Protein AF-0000000075284294 (afdb_homodimer)

Structure (mmCIF, N/CA/C/O backbone):
data_AF-0000000075284294-model_v1
#
loop_
_entity.id
_entity.type
_entity.pdbx_description
1 polymer 'AMSH-like protease'
#
loop_
_atom_site.group_PDB
_atom_site.id
_atom_site.type_symbol
_atom_site.label_atom_id
_atom_site.label_alt_id
_atom_site.label_comp_id
_atom_site.label_asym_id
_atom_site.label_entity_id
_atom_site.label_seq_id
_atom_site.pdbx_PDB_ins_code
_atom_site.Cartn_x
_atom_site.Cartn_y
_atom_site.Cartn_z
_atom_site.occupancy
_atom_site.B_iso_or_equiv
_atom_site.auth_seq_id
_atom_site.auth_comp_id
_atom_site.auth_asym_id
_atom_site.auth_atom_id
_atom_site.pdbx_PDB_model_num
ATOM 1 N N . MET A 1 1 ? 17.188 16.766 21.953 1 27.05 1 MET A N 1
ATOM 2 C CA . MET A 1 1 ? 17.703 15.438 21.656 1 27.05 1 MET A CA 1
ATOM 3 C C . MET A 1 1 ? 16.594 14.5 21.188 1 27.05 1 MET A C 1
ATOM 5 O O . MET A 1 1 ? 15.789 14.031 22 1 27.05 1 MET A O 1
ATOM 9 N N . GLU A 1 2 ? 15.977 14.805 20.109 1 34.97 2 GLU A N 1
ATOM 10 C CA . GLU A 1 2 ? 14.75 14.18 19.625 1 34.97 2 GLU A CA 1
ATOM 11 C C . GLU A 1 2 ? 14.961 12.703 19.312 1 34.97 2 GLU A C 1
ATOM 13 O O . GLU A 1 2 ? 15.977 12.328 18.734 1 34.97 2 GLU A O 1
ATOM 18 N N . GLN A 1 3 ? 14.586 11.906 20.328 1 35.12 3 GLN A N 1
ATOM 19 C CA . GLN A 1 3 ? 14.805 10.469 20.266 1 35.12 3 GLN A CA 1
ATOM 20 C C . GLN A 1 3 ? 14.484 9.93 18.875 1 35.12 3 GLN A C 1
ATOM 22 O O . GLN A 1 3 ? 13.477 10.312 18.266 1 35.12 3 GLN A O 1
ATOM 27 N N . PRO A 1 4 ? 15.555 9.383 18.297 1 36.47 4 PRO A N 1
ATOM 28 C CA . PRO A 1 4 ? 15.359 8.844 16.953 1 36.47 4 PRO A CA 1
ATOM 29 C C . PRO A 1 4 ? 14.203 7.848 16.875 1 36.47 4 PRO A C 1
ATOM 31 O O . PRO A 1 4 ? 13.992 7.07 17.812 1 36.47 4 PRO A O 1
ATOM 34 N N . PHE A 1 5 ? 13.188 8.195 16.406 1 34.59 5 PHE A N 1
ATOM 35 C CA . PHE A 1 5 ? 12.078 7.285 16.172 1 34.59 5 PHE A CA 1
ATOM 36 C C . PHE A 1 5 ? 12.555 5.992 15.523 1 34.59 5 PHE A C 1
ATOM 38 O O . PHE A 1 5 ? 13.18 6.02 14.461 1 34.59 5 PHE A O 1
ATOM 45 N N . THR A 1 6 ? 13.031 5.07 16.328 1 41.94 6 THR A N 1
ATOM 46 C CA . THR A 1 6 ? 13.586 3.785 15.93 1 41.94 6 THR A CA 1
ATOM 47 C C . THR A 1 6 ? 12.516 2.896 15.305 1 41.94 6 THR A C 1
ATOM 49 O O . THR A 1 6 ? 11.32 3.15 15.477 1 41.94 6 THR A O 1
ATOM 52 N N . VAL A 1 7 ? 13.039 1.935 14.492 1 39.66 7 VAL A N 1
ATOM 53 C CA . VAL A 1 7 ? 12.258 0.837 13.93 1 39.66 7 VAL A CA 1
ATOM 54 C C . VAL A 1 7 ? 11.336 0.253 15 1 39.66 7 VAL A C 1
ATOM 56 O O . VAL A 1 7 ? 10.203 -0.128 14.711 1 39.66 7 VAL A O 1
ATOM 59 N N . SER A 1 8 ? 11.82 0.243 16.141 1 42.34 8 SER A N 1
ATOM 60 C CA . SER A 1 8 ? 11.086 -0.321 17.266 1 42.34 8 SER A CA 1
ATOM 61 C C . SER A 1 8 ? 9.852 0.517 17.609 1 42.34 8 SER A C 1
ATOM 63 O O . SER A 1 8 ? 8.805 -0.025 17.953 1 42.34 8 SER A O 1
ATOM 65 N N . SER A 1 9 ? 9.961 1.683 17.609 1 39.5 9 SER A N 1
ATOM 66 C CA . SER A 1 9 ? 8.828 2.547 17.938 1 39.5 9 SER A CA 1
ATOM 67 C C . SER A 1 9 ? 7.742 2.459 16.875 1 39.5 9 SER A C 1
ATOM 69 O O . SER A 1 9 ? 6.559 2.646 17.172 1 39.5 9 SER A O 1
ATOM 71 N N . LEU A 1 10 ? 8.031 2.348 15.734 1 31.38 10 LEU A N 1
ATOM 72 C CA . LEU A 1 10 ? 7.086 2.182 14.641 1 31.38 10 LEU A CA 1
ATOM 73 C C . LEU A 1 10 ? 6.27 0.904 14.812 1 31.38 10 LEU A C 1
ATOM 75 O O . LEU A 1 10 ? 5.098 0.854 14.438 1 31.38 10 LEU A O 1
ATOM 79 N N . LYS A 1 11 ? 6.844 -0.09 15.445 1 38.75 11 LYS A N 1
ATOM 80 C CA . LYS A 1 11 ? 6.078 -1.284 15.789 1 38.75 11 LYS A CA 1
ATOM 81 C C . LYS A 1 11 ? 4.867 -0.932 16.656 1 38.75 11 LYS A C 1
ATOM 83 O O . LYS A 1 11 ? 3.82 -1.57 16.547 1 38.75 11 LYS A O 1
ATOM 88 N N . LYS A 1 12 ? 5.086 -0.074 17.469 1 39.16 12 LYS A N 1
ATOM 89 C CA . LYS A 1 12 ? 3.986 0.271 1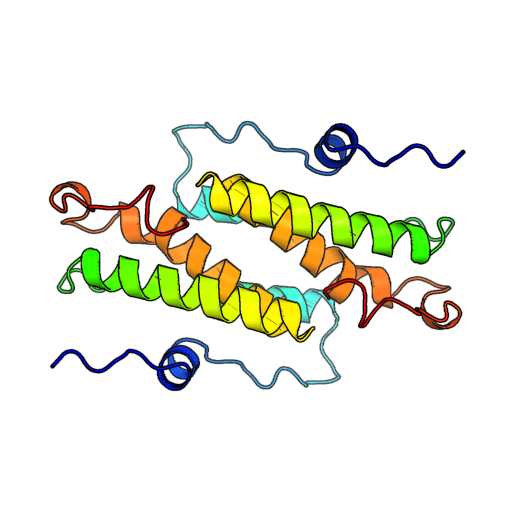8.375 1 39.16 12 LYS A CA 1
ATOM 90 C C . LYS A 1 12 ? 2.826 0.894 17.594 1 39.16 12 LYS A C 1
ATOM 92 O O . LYS A 1 12 ? 1.671 0.795 18.016 1 39.16 12 LYS A O 1
ATOM 97 N N . LEU A 1 13 ? 3.105 1.634 16.719 1 32.72 13 LEU A N 1
ATOM 98 C CA . LEU A 1 13 ? 2.023 2.186 15.922 1 32.72 13 LEU A CA 1
ATOM 99 C C . LEU A 1 13 ? 1.329 1.088 15.117 1 32.72 13 LEU A C 1
ATOM 101 O O . LEU A 1 13 ? 0.211 1.279 14.633 1 32.72 13 LEU A O 1
ATOM 105 N N . VAL A 1 14 ? 2.08 -0.044 14.938 1 34.62 14 VAL A N 1
ATOM 106 C CA . VAL A 1 14 ? 1.571 -1.146 14.133 1 34.62 14 VAL A CA 1
ATOM 107 C C . VAL A 1 14 ? 1.071 -2.268 15.039 1 34.62 14 VAL A C 1
ATOM 109 O O . VAL A 1 14 ? 1.862 -2.924 15.719 1 34.62 14 VAL A O 1
ATOM 112 N N . ALA A 1 15 ? 0.022 -2.17 15.609 1 35.62 15 ALA A N 1
ATOM 113 C CA . ALA A 1 15 ? -0.504 -3.361 16.266 1 35.62 15 ALA A CA 1
ATOM 114 C C . ALA A 1 15 ? -0.569 -4.543 15.305 1 35.62 15 ALA A C 1
ATOM 116 O O . ALA A 1 15 ? -1.445 -4.594 14.438 1 35.62 15 ALA A O 1
ATOM 117 N N . ILE A 1 16 ? 0.581 -5.066 14.906 1 37 16 ILE A N 1
ATOM 118 C CA . ILE A 1 16 ? 0.547 -6.227 14.023 1 37 16 ILE A CA 1
ATOM 119 C C . ILE A 1 16 ? -0.149 -7.391 14.719 1 37 16 ILE A C 1
ATOM 121 O O . ILE A 1 16 ? 0.339 -7.895 15.734 1 37 16 ILE A O 1
ATOM 125 N N . PRO A 1 17 ? -1.378 -7.504 14.656 1 35.94 17 PRO A N 1
ATOM 126 C CA . PRO A 1 17 ? -1.876 -8.758 15.227 1 35.94 17 PRO A CA 1
ATOM 127 C C . PRO A 1 17 ? -1.233 -9.992 14.586 1 35.94 17 PRO A C 1
ATOM 129 O O . PRO A 1 17 ? -0.825 -9.945 13.43 1 35.94 17 PRO A O 1
ATOM 132 N N . ASP A 1 18 ? -0.642 -10.781 15.359 1 39.09 18 ASP A N 1
ATOM 133 C CA . ASP A 1 18 ? -0.259 -12.133 14.961 1 39.09 18 ASP A CA 1
ATOM 134 C C . ASP A 1 18 ? -1.338 -12.773 14.094 1 39.09 18 ASP A C 1
ATOM 136 O O . ASP A 1 18 ? -2.406 -13.133 14.594 1 39.09 18 ASP A O 1
ATOM 140 N N . HIS A 1 19 ? -1.719 -12.227 13.062 1 41.41 19 HIS A N 1
ATOM 141 C CA . HIS A 1 19 ? -2.762 -12.812 12.227 1 41.41 19 HIS A CA 1
ATOM 142 C C . HIS A 1 19 ? -2.42 -14.25 11.844 1 41.41 19 HIS A C 1
ATOM 144 O O . HIS A 1 19 ? -2.816 -14.727 10.781 1 41.41 19 HIS A O 1
ATOM 150 N N . THR A 1 20 ? -1.537 -14.914 12.391 1 40.81 20 THR A N 1
ATOM 151 C CA . THR A 1 20 ? -1.412 -16.328 12.055 1 40.81 20 THR A CA 1
ATOM 152 C C . THR A 1 20 ? -2.721 -17.062 12.32 1 40.81 20 THR A C 1
ATOM 154 O O . THR A 1 20 ? -2.713 -18.219 12.758 1 40.81 20 THR A O 1
ATOM 157 N N . ASP A 1 21 ? -3.705 -16.391 12.539 1 43.53 21 ASP A N 1
ATOM 158 C CA . ASP A 1 21 ? -4.812 -17.328 12.727 1 43.53 21 ASP A CA 1
ATOM 159 C C . ASP A 1 21 ? -5.098 -18.094 11.445 1 43.53 21 ASP A C 1
ATOM 161 O O . ASP A 1 21 ? -5.473 -17.516 10.43 1 43.53 21 ASP A O 1
ATOM 165 N N . ILE A 1 22 ? -4.613 -19.25 11.164 1 55.78 22 ILE A N 1
ATOM 166 C CA . ILE A 1 22 ? -4.828 -20.297 10.172 1 55.78 22 ILE A CA 1
ATOM 167 C C . ILE A 1 22 ? -6.254 -20.219 9.633 1 55.78 22 ILE A C 1
ATOM 169 O O . ILE A 1 22 ? -6.488 -20.438 8.445 1 55.78 22 ILE A O 1
ATOM 173 N N . SER A 1 23 ? -7.273 -19.703 10.43 1 65.31 23 SER A N 1
ATOM 174 C CA . SER A 1 23 ? -8.656 -19.906 10.016 1 65.31 23 SER A CA 1
ATOM 175 C C . SER A 1 23 ? -9.172 -18.75 9.172 1 65.31 23 SER A C 1
ATOM 177 O O . SER A 1 23 ? -10.289 -18.797 8.664 1 65.31 23 SER A O 1
ATOM 179 N N . VAL A 1 24 ? -8.203 -17.812 8.867 1 82.38 24 VAL A N 1
ATOM 180 C CA . 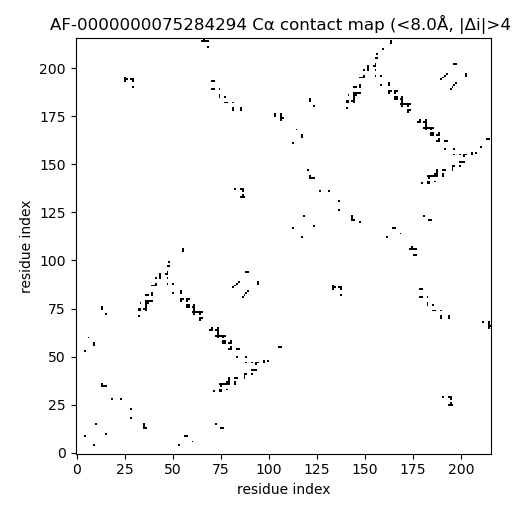VAL A 1 24 ? -8.734 -16.656 8.164 1 82.38 24 VAL A CA 1
ATOM 181 C C . VAL A 1 24 ? -8.453 -16.781 6.668 1 82.38 24 VAL A C 1
ATOM 183 O O . VAL A 1 24 ? -7.383 -17.234 6.27 1 82.38 24 VAL A O 1
ATOM 186 N N . THR A 1 25 ? -9.531 -16.641 5.879 1 90.5 25 THR A N 1
ATOM 187 C CA . THR A 1 25 ? -9.328 -16.672 4.434 1 90.5 25 THR A CA 1
ATOM 188 C C . THR A 1 25 ? -8.336 -15.586 4.004 1 90.5 25 THR A C 1
ATOM 190 O O . THR A 1 25 ? -8.133 -14.602 4.719 1 90.5 25 THR A O 1
ATOM 193 N N . PRO A 1 26 ? -7.695 -15.797 2.951 1 88.88 26 PRO A N 1
ATOM 194 C CA . PRO A 1 26 ? -6.781 -14.773 2.447 1 88.88 26 PRO A CA 1
ATOM 195 C C . PRO A 1 26 ? -7.457 -13.414 2.271 1 88.88 26 PRO A C 1
ATOM 197 O O . PRO A 1 26 ? -6.852 -12.375 2.549 1 88.88 26 PRO A O 1
ATOM 200 N N . GLU A 1 27 ? -8.656 -13.43 1.825 1 90.5 27 GLU A N 1
ATOM 201 C CA . GLU A 1 27 ? -9.406 -12.195 1.662 1 90.5 27 GLU A CA 1
ATOM 202 C C . GLU A 1 27 ? -9.625 -11.492 3.002 1 90.5 27 GLU A C 1
ATOM 204 O O . GLU A 1 27 ? -9.43 -10.281 3.113 1 90.5 27 GLU A O 1
ATOM 209 N N . GLU A 1 28 ? -10.008 -12.234 3.93 1 91.38 28 GLU A N 1
ATOM 210 C CA . GLU A 1 28 ? -10.195 -11.688 5.27 1 91.38 28 GLU A CA 1
ATOM 211 C C . GLU A 1 28 ? -8.883 -11.164 5.836 1 91.38 28 GLU A C 1
ATOM 213 O O . GLU A 1 28 ? -8.859 -10.164 6.555 1 91.38 28 GLU A O 1
ATOM 218 N N . ARG A 1 29 ? -7.797 -11.891 5.566 1 92.75 29 ARG A N 1
ATOM 219 C CA . ARG A 1 29 ? -6.477 -11.469 6.023 1 92.75 29 ARG A CA 1
ATOM 220 C C . ARG A 1 29 ? -6.102 -10.109 5.449 1 92.75 29 ARG A C 1
ATOM 222 O O . ARG A 1 29 ? -5.691 -9.211 6.184 1 92.75 29 ARG A O 1
ATOM 229 N N . VAL A 1 30 ? -6.305 -9.891 4.195 1 92.81 30 VAL A 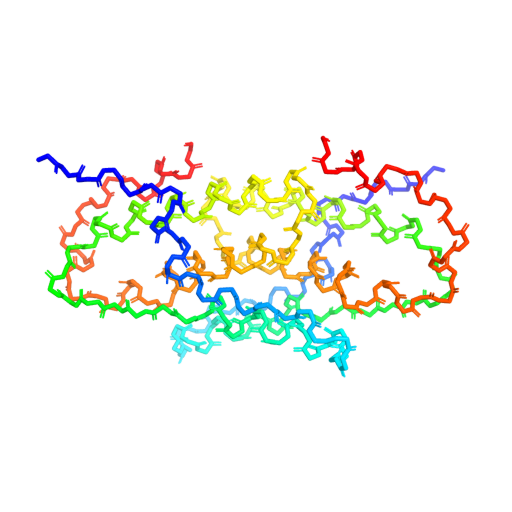N 1
ATOM 230 C CA . VAL A 1 30 ? -5.988 -8.625 3.541 1 92.81 30 VAL A CA 1
ATOM 231 C C . VAL A 1 30 ? -6.863 -7.512 4.113 1 92.81 30 VAL A C 1
ATOM 233 O O . VAL A 1 30 ? -6.391 -6.395 4.336 1 92.81 30 VAL A O 1
ATOM 236 N N . ARG A 1 31 ? -8.07 -7.844 4.387 1 92.62 31 ARG A N 1
ATOM 237 C CA . ARG A 1 31 ? -8.977 -6.867 4.98 1 92.62 31 ARG A CA 1
ATOM 238 C C . ARG A 1 31 ? -8.508 -6.457 6.371 1 92.62 31 ARG A C 1
ATOM 240 O O . ARG A 1 31 ? -8.523 -5.273 6.711 1 92.62 31 ARG A O 1
ATOM 247 N N . ALA A 1 32 ? -8.141 -7.434 7.133 1 93.06 32 ALA A N 1
ATOM 248 C CA . ALA A 1 32 ? -7.637 -7.148 8.469 1 93.06 32 ALA A CA 1
ATOM 249 C C . ALA A 1 32 ? -6.379 -6.289 8.414 1 93.06 32 ALA A C 1
ATOM 251 O O . ALA A 1 32 ? -6.215 -5.363 9.211 1 93.06 32 ALA A O 1
ATOM 252 N N . LEU A 1 33 ? -5.492 -6.59 7.469 1 93.69 33 LEU A N 1
ATOM 253 C CA . LEU A 1 33 ? -4.262 -5.824 7.293 1 93.69 33 LEU A CA 1
ATOM 254 C C . LEU A 1 33 ? -4.566 -4.391 6.883 1 93.69 33 LEU A C 1
ATOM 256 O O . LEU A 1 33 ? -3.938 -3.451 7.379 1 93.69 33 LEU A O 1
ATOM 260 N N . SER A 1 34 ? -5.539 -4.258 5.973 1 93.81 34 SER A N 1
ATOM 261 C CA . SER A 1 34 ? -5.953 -2.922 5.551 1 93.81 34 SER A CA 1
ATOM 262 C C . SER A 1 34 ? -6.488 -2.113 6.73 1 93.81 34 SER A C 1
ATOM 264 O O . SER A 1 34 ? -6.18 -0.927 6.863 1 93.81 34 SER A O 1
ATOM 266 N N . LYS A 1 35 ? -7.285 -2.766 7.531 1 93.19 35 LYS A N 1
ATOM 267 C CA . LYS A 1 35 ? -7.828 -2.102 8.719 1 93.19 35 LYS A CA 1
ATOM 268 C C . LYS A 1 35 ? -6.711 -1.665 9.656 1 93.19 35 LYS A C 1
ATOM 270 O O . LYS A 1 35 ? -6.75 -0.561 10.203 1 93.19 35 LYS A O 1
ATOM 275 N N . LEU A 1 36 ? -5.848 -2.518 9.883 1 93.38 36 LEU A N 1
ATOM 276 C CA . LEU A 1 36 ? -4.695 -2.201 10.719 1 93.38 36 LEU A CA 1
ATOM 277 C C . LEU A 1 36 ? -3.924 -1.014 10.148 1 93.38 36 LEU A C 1
ATOM 279 O O . LEU A 1 36 ? -3.484 -0.139 10.898 1 93.38 36 LEU A O 1
ATOM 283 N N . GLY A 1 37 ? -3.709 -0.961 8.836 1 94.25 37 GLY A N 1
ATOM 284 C CA . GLY A 1 37 ? -2.943 0.079 8.172 1 94.25 37 GLY A CA 1
ATOM 285 C C . GLY A 1 37 ? -3.67 1.408 8.109 1 94.25 37 GLY A C 1
ATOM 286 O O . GLY A 1 37 ? -3.055 2.447 7.855 1 94.25 37 GLY A O 1
ATOM 287 N N . SER A 1 38 ? -4.934 1.387 8.312 1 93.12 38 SER A N 1
ATOM 288 C CA . SER A 1 38 ? -5.723 2.609 8.227 1 93.12 38 SER A CA 1
ATOM 289 C C . SER A 1 38 ? -5.996 3.193 9.609 1 93.12 38 SER A C 1
ATOM 291 O O . SER A 1 38 ? -6.645 4.234 9.734 1 93.12 38 SER A O 1
ATOM 293 N N . ASN A 1 39 ? -5.461 2.551 10.602 1 91.81 39 ASN A N 1
ATOM 294 C CA . ASN A 1 39 ? -5.695 2.975 11.977 1 91.81 39 ASN A CA 1
ATOM 295 C C . ASN A 1 39 ? -4.707 4.059 12.406 1 91.81 39 ASN A C 1
ATOM 297 O O . ASN A 1 39 ? -3.783 3.791 13.172 1 91.81 39 ASN A O 1
ATOM 301 N N . ILE A 1 40 ? -4.859 5.277 11.938 1 93.5 40 ILE A N 1
ATOM 302 C CA . ILE A 1 40 ? -4.027 6.434 12.25 1 93.5 40 ILE A CA 1
ATOM 303 C C . ILE A 1 40 ? -4.891 7.547 12.844 1 93.5 40 ILE A C 1
ATOM 305 O O . ILE A 1 40 ? -5.965 7.852 12.328 1 93.5 40 ILE A O 1
ATOM 309 N N . THR A 1 41 ? -4.492 8.062 13.875 1 93 41 THR A N 1
ATOM 310 C CA . THR A 1 41 ? -5.172 9.188 14.508 1 93 41 THR A CA 1
ATOM 311 C C . THR A 1 41 ? -4.242 10.391 14.602 1 93 41 THR A C 1
ATOM 313 O O . THR A 1 41 ? -3.049 10.242 14.867 1 93 41 THR A O 1
ATOM 316 N N . ILE A 1 42 ? -4.84 11.555 14.414 1 94 42 ILE A N 1
ATOM 317 C CA . ILE A 1 42 ? -4.09 12.805 14.461 1 94 42 ILE A CA 1
ATOM 318 C C . ILE A 1 42 ? -4.363 13.523 15.781 1 94 42 ILE A C 1
ATOM 320 O O . ILE A 1 42 ? -5.516 13.648 16.203 1 94 42 ILE A O 1
ATOM 324 N N . ASN A 1 43 ? -3.344 13.852 16.453 1 95.31 43 ASN A N 1
ATOM 325 C CA . ASN A 1 43 ? -3.41 14.797 17.562 1 95.31 43 ASN A CA 1
ATOM 326 C C . ASN A 1 43 ? -3.143 16.219 17.094 1 95.31 43 ASN A C 1
ATOM 328 O O . ASN A 1 43 ? -2.037 16.547 16.641 1 95.31 43 ASN A O 1
ATOM 332 N N . GLU A 1 44 ? -4.145 17.062 17.188 1 92.94 44 GLU A N 1
ATOM 333 C CA . GLU A 1 44 ? -4.062 18.422 16.656 1 92.94 44 GLU A CA 1
ATOM 334 C C . GLU A 1 44 ? -3.02 19.25 17.391 1 92.94 44 GLU A C 1
ATOM 336 O O . GLU A 1 44 ? -2.574 20.281 16.906 1 92.94 44 GLU A O 1
ATOM 341 N N . ASP A 1 45 ? -2.631 18.766 18.578 1 94.81 45 ASP A N 1
ATOM 342 C CA . ASP A 1 45 ? -1.675 19.516 19.391 1 94.81 45 ASP A CA 1
ATOM 343 C C . ASP A 1 45 ? -0.239 19.203 18.984 1 94.81 45 ASP A C 1
ATOM 345 O O . ASP A 1 45 ? 0.707 19.797 19.5 1 94.81 45 ASP A O 1
ATOM 349 N N . ILE A 1 46 ? -0.106 18.234 18.141 1 94.12 46 ILE A N 1
ATOM 350 C CA . ILE A 1 46 ? 1.207 17.859 17.609 1 94.12 46 ILE A CA 1
ATOM 351 C C . ILE A 1 46 ? 1.417 18.5 16.25 1 94.12 46 ILE A C 1
ATOM 353 O O . ILE A 1 46 ? 0.52 18.484 15.398 1 94.12 46 ILE A O 1
ATOM 357 N N . THR A 1 47 ? 2.549 19.125 15.992 1 91.62 47 THR A N 1
ATOM 358 C CA . THR A 1 47 ? 2.857 19.844 14.758 1 91.62 47 THR A CA 1
ATOM 359 C C . THR A 1 47 ? 2.846 18.891 13.57 1 91.62 47 THR A C 1
ATOM 361 O O . THR A 1 47 ? 3.27 17.734 13.688 1 91.62 47 THR A O 1
ATOM 364 N N . PRO A 1 48 ? 2.428 19.359 12.398 1 90.31 48 PRO A N 1
ATOM 365 C CA . PRO A 1 48 ? 2.432 18.547 11.18 1 90.31 48 PRO A CA 1
ATOM 366 C C . PRO A 1 48 ? 3.822 18.016 10.828 1 90.31 48 PRO A C 1
ATOM 368 O O . PRO A 1 48 ? 3.953 16.906 10.312 1 90.31 48 PRO A O 1
ATOM 371 N N . ARG A 1 49 ? 4.77 18.75 11.203 1 87.38 49 ARG A N 1
ATOM 372 C CA . ARG A 1 49 ? 6.137 18.375 10.875 1 87.38 49 ARG A CA 1
ATOM 373 C C . ARG A 1 49 ? 6.484 17.016 11.492 1 87.38 49 ARG A C 1
ATOM 375 O O . ARG A 1 49 ? 7.211 16.219 10.891 1 87.38 49 ARG A O 1
ATOM 382 N N . ARG A 1 50 ? 6.047 16.781 12.688 1 90.81 50 ARG A N 1
ATOM 383 C CA . ARG A 1 50 ? 6.297 15.5 13.344 1 90.81 50 ARG A CA 1
ATOM 384 C C . ARG A 1 50 ? 5.648 14.352 12.57 1 90.81 50 ARG A C 1
ATOM 386 O O . ARG A 1 50 ? 6.223 13.266 12.453 1 90.81 50 ARG A O 1
ATOM 393 N N . TYR A 1 51 ? 4.555 14.609 12.07 1 91.62 51 TYR A N 1
ATOM 394 C CA . TYR A 1 51 ? 3.852 13.594 11.289 1 91.62 51 TYR A CA 1
ATOM 395 C C . TYR A 1 51 ? 4.547 13.359 9.953 1 91.62 51 TYR A C 1
ATOM 397 O O . TYR A 1 51 ? 4.559 12.234 9.453 1 91.62 51 TYR A O 1
ATOM 405 N N . PHE A 1 52 ? 5.094 14.375 9.391 1 87.38 52 PHE A N 1
ATOM 406 C CA . PHE A 1 52 ? 5.855 14.18 8.164 1 87.38 52 PHE A CA 1
ATOM 407 C C . PHE A 1 52 ? 7.027 13.234 8.398 1 87.38 52 PHE A C 1
ATOM 409 O O . PHE A 1 52 ? 7.281 12.344 7.586 1 87.38 52 PHE A O 1
ATOM 416 N N . ARG A 1 53 ? 7.672 13.391 9.453 1 90.38 53 ARG A N 1
ATOM 417 C CA . ARG A 1 53 ? 8.781 12.508 9.805 1 90.38 53 ARG A CA 1
ATOM 418 C C . ARG A 1 53 ? 8.297 11.078 10.016 1 90.38 53 ARG A C 1
ATOM 420 O O . ARG A 1 53 ? 8.938 10.125 9.562 1 90.38 53 ARG A O 1
ATOM 427 N N . SER A 1 54 ? 7.211 10.969 10.68 1 91.25 54 SER A N 1
ATOM 428 C CA . SER A 1 54 ? 6.621 9.648 10.867 1 91.25 54 SER A CA 1
ATOM 429 C C . SER A 1 54 ? 6.309 8.992 9.531 1 91.25 54 SER A C 1
ATOM 431 O O . SER A 1 54 ? 6.57 7.801 9.344 1 91.25 54 SER A O 1
ATOM 433 N N . GLY A 1 55 ? 5.742 9.773 8.633 1 91.69 55 GLY A N 1
ATOM 434 C CA . GLY A 1 55 ? 5.445 9.25 7.312 1 91.69 55 GLY A CA 1
ATOM 435 C C . GLY A 1 55 ? 6.676 8.75 6.578 1 91.69 55 GLY A C 1
ATOM 436 O O . GLY A 1 55 ? 6.652 7.668 5.984 1 91.69 55 GLY A O 1
ATOM 437 N N . VAL A 1 56 ? 7.703 9.477 6.605 1 90 56 VAL A N 1
ATOM 438 C CA . VAL A 1 56 ? 8.953 9.094 5.973 1 90 56 VAL A CA 1
ATOM 439 C C . VAL A 1 56 ? 9.461 7.785 6.574 1 90 56 VAL A C 1
ATOM 441 O O . VAL A 1 56 ? 9.883 6.879 5.852 1 90 56 VAL A O 1
ATOM 444 N N . GLU A 1 57 ? 9.359 7.609 7.824 1 92.88 57 GLU A N 1
ATOM 445 C CA . GLU A 1 57 ? 9.781 6.391 8.5 1 92.88 57 GLU A CA 1
ATOM 446 C C . GLU A 1 57 ? 8.898 5.207 8.117 1 92.88 57 GLU A C 1
ATOM 448 O O . GLU A 1 57 ? 9.391 4.09 7.945 1 92.88 57 GLU A O 1
ATOM 453 N N . MET A 1 58 ? 7.699 5.414 8.078 1 92.88 58 MET A N 1
ATOM 454 C CA . MET A 1 58 ? 6.773 4.363 7.664 1 92.88 58 MET A CA 1
ATOM 455 C C . MET A 1 58 ? 7.113 3.861 6.266 1 92.88 58 MET A C 1
ATOM 457 O O . MET A 1 58 ? 7.133 2.654 6.02 1 92.88 58 MET A O 1
ATOM 461 N N . GLU A 1 59 ? 7.309 4.824 5.312 1 91.62 59 GLU A N 1
ATOM 462 C CA . GLU A 1 59 ? 7.66 4.457 3.943 1 91.62 59 GLU A CA 1
ATOM 463 C C . GLU A 1 59 ? 8.969 3.674 3.906 1 91.62 59 GLU A C 1
ATOM 465 O O . GLU A 1 59 ? 9.086 2.68 3.188 1 91.62 59 GLU A O 1
ATOM 470 N N . ARG A 1 60 ? 9.945 4.078 4.668 1 93.62 60 ARG A N 1
ATOM 471 C CA . ARG A 1 60 ? 11.219 3.375 4.75 1 93.62 60 ARG A CA 1
ATOM 472 C C . ARG A 1 60 ? 11.031 1.956 5.277 1 93.62 60 ARG A C 1
ATOM 474 O O . ARG A 1 60 ? 11.602 1.007 4.738 1 93.62 60 ARG A O 1
ATOM 481 N N . MET A 1 61 ? 10.289 1.775 6.305 1 95.44 61 MET A N 1
ATOM 482 C CA . MET A 1 61 ? 10.023 0.459 6.879 1 95.44 61 MET A CA 1
ATOM 483 C C . MET A 1 61 ? 9.312 -0.438 5.875 1 95.44 61 MET A C 1
ATOM 485 O O . MET A 1 61 ? 9.656 -1.612 5.73 1 95.44 61 MET A O 1
ATOM 489 N N . ALA A 1 62 ? 8.352 0.202 5.277 1 95.31 62 ALA A N 1
ATOM 490 C CA . ALA A 1 62 ? 7.617 -0.565 4.273 1 95.31 62 ALA A CA 1
ATOM 491 C C . ALA A 1 62 ? 8.555 -1.078 3.186 1 95.31 62 ALA A C 1
ATOM 493 O O . ALA A 1 62 ? 8.469 -2.238 2.777 1 95.31 62 ALA A O 1
ATOM 494 N N . SER A 1 63 ? 9.438 -0.213 2.717 1 91.44 63 SER A N 1
ATOM 495 C CA . SER A 1 63 ? 10.414 -0.579 1.695 1 91.44 63 SER A CA 1
ATOM 496 C C . SER A 1 63 ? 11.312 -1.712 2.172 1 91.44 63 SER A C 1
ATOM 498 O O . SER A 1 63 ? 11.578 -2.658 1.427 1 91.44 63 SER A O 1
ATOM 500 N N . VAL A 1 64 ? 11.766 -1.702 3.326 1 93.62 64 VAL A N 1
ATOM 501 C CA . VAL A 1 64 ? 12.609 -2.738 3.912 1 93.62 64 VAL A CA 1
ATOM 502 C C . VAL A 1 64 ? 11.859 -4.062 3.945 1 93.62 64 VAL A C 1
ATOM 504 O O . VAL A 1 64 ? 12.383 -5.098 3.529 1 93.62 64 VAL A O 1
ATOM 507 N N . TYR A 1 65 ? 10.641 -4.023 4.445 1 92.38 65 TYR A N 1
ATOM 508 C CA . TYR A 1 65 ? 9.82 -5.234 4.504 1 92.38 65 TYR A CA 1
ATOM 509 C C . TYR A 1 65 ? 9.602 -5.805 3.109 1 92.38 65 TYR A C 1
ATOM 511 O O . TYR A 1 65 ? 9.594 -7.023 2.924 1 92.38 65 TYR A O 1
ATOM 519 N N . MET A 1 66 ? 9.398 -4.883 2.193 1 90.31 66 MET A N 1
ATOM 520 C CA . MET A 1 66 ? 9.234 -5.316 0.808 1 90.31 66 MET A CA 1
ATOM 521 C C . MET A 1 66 ? 10.477 -6.047 0.315 1 90.31 66 MET A C 1
ATOM 523 O O . MET A 1 66 ? 10.375 -7.125 -0.273 1 90.31 66 MET A O 1
ATOM 527 N N . GLU A 1 67 ? 11.57 -5.547 0.589 1 87.44 67 GLU A N 1
ATOM 528 C CA . GLU A 1 67 ? 12.836 -6.145 0.182 1 87.44 67 GLU A CA 1
ATOM 529 C C . GLU A 1 67 ? 13.047 -7.504 0.847 1 87.44 67 GLU A C 1
ATOM 531 O O . GLU A 1 67 ? 13.617 -8.414 0.244 1 87.44 67 GLU A O 1
ATOM 536 N N . GLU A 1 68 ? 12.539 -7.68 2.006 1 90.62 68 GLU A N 1
ATOM 537 C CA . GLU A 1 68 ? 12.68 -8.914 2.771 1 90.62 68 GLU A CA 1
ATOM 538 C C . GLU A 1 68 ? 11.625 -9.938 2.363 1 90.62 68 GLU A C 1
ATOM 540 O O . GLU A 1 68 ? 11.664 -11.086 2.809 1 90.62 68 GLU A O 1
ATOM 545 N N . GLY A 1 69 ? 10.664 -9.484 1.652 1 86 69 GLY A N 1
ATOM 546 C CA . GLY A 1 69 ? 9.586 -10.367 1.246 1 86 69 GLY A CA 1
ATOM 547 C C . GLY A 1 69 ? 8.461 -10.445 2.264 1 86 69 GLY A C 1
ATOM 548 O O . GLY A 1 69 ? 7.625 -11.352 2.203 1 86 69 GLY A O 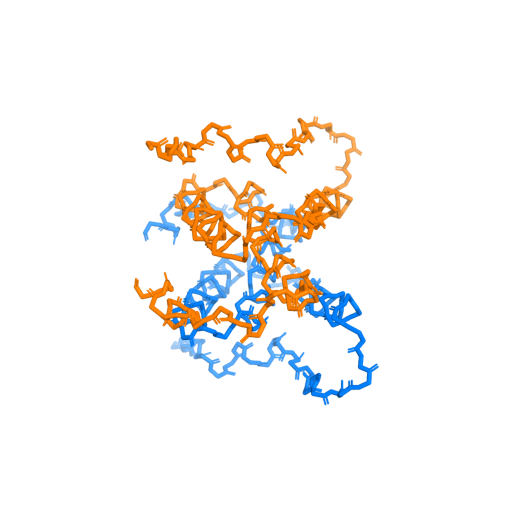1
ATOM 549 N N . ASN A 1 70 ? 8.555 -9.656 3.256 1 92.19 70 ASN A N 1
ATOM 550 C CA . ASN A 1 70 ? 7.461 -9.555 4.215 1 92.19 70 ASN A CA 1
ATOM 551 C C . ASN A 1 70 ? 6.352 -8.633 3.707 1 92.19 70 ASN A C 1
ATOM 553 O O . ASN A 1 70 ? 6.191 -7.516 4.199 1 92.19 70 ASN A O 1
ATOM 557 N N . LEU A 1 71 ? 5.547 -9.016 2.834 1 90.19 71 LEU A N 1
ATOM 558 C CA . LEU A 1 71 ? 4.559 -8.25 2.092 1 90.19 71 LEU A CA 1
ATOM 559 C C . LEU A 1 71 ? 3.457 -7.738 3.016 1 90.19 71 LEU A C 1
ATOM 561 O O . LEU A 1 71 ? 2.971 -6.617 2.854 1 90.19 71 LEU A O 1
ATOM 565 N N . GLU A 1 72 ? 3.072 -8.555 3.986 1 91.31 72 GLU A N 1
ATOM 566 C CA . GLU A 1 72 ? 1.989 -8.156 4.879 1 91.31 72 GLU A CA 1
ATOM 567 C C . GLU A 1 72 ? 2.383 -6.938 5.711 1 91.31 72 GLU A C 1
ATOM 569 O O . GLU A 1 72 ? 1.621 -5.973 5.812 1 91.31 72 GLU A O 1
ATOM 574 N N . ASN A 1 73 ? 3.625 -7.016 6.227 1 93.88 73 ASN A N 1
ATOM 575 C CA . ASN A 1 73 ? 4.082 -5.848 6.973 1 93.88 73 ASN A CA 1
ATOM 576 C C . ASN A 1 73 ? 4.289 -4.645 6.059 1 93.88 73 ASN A C 1
ATOM 578 O O . ASN A 1 73 ? 3.953 -3.516 6.426 1 93.88 73 ASN A O 1
ATOM 582 N N . ALA A 1 74 ? 4.852 -4.879 4.887 1 94.5 74 ALA A N 1
ATOM 583 C CA . ALA A 1 74 ? 4.996 -3.789 3.924 1 94.5 74 ALA A CA 1
ATOM 584 C C . ALA A 1 74 ? 3.65 -3.127 3.641 1 94.5 74 ALA A C 1
ATOM 586 O O . ALA A 1 74 ? 3.539 -1.899 3.662 1 94.5 74 ALA A O 1
ATOM 587 N N . PHE A 1 75 ? 2.662 -3.951 3.512 1 94.25 75 PHE A N 1
ATOM 588 C CA . PHE A 1 75 ? 1.316 -3.494 3.189 1 94.25 75 PHE A CA 1
ATOM 589 C C . PHE A 1 75 ? 0.749 -2.641 4.316 1 94.25 75 PHE A C 1
ATOM 591 O O . PHE A 1 75 ? 0.129 -1.604 4.066 1 94.25 75 PHE A O 1
ATOM 598 N N . VAL A 1 76 ? 0.934 -3.004 5.484 1 96.44 76 VAL A N 1
ATOM 599 C CA . VAL A 1 76 ? 0.428 -2.256 6.633 1 96.44 76 VAL A CA 1
ATOM 600 C C . VAL A 1 76 ? 1.082 -0.876 6.68 1 96.44 76 VAL A C 1
ATOM 602 O O . VAL A 1 76 ? 0.396 0.139 6.809 1 96.44 76 VAL A O 1
ATOM 605 N N . PHE A 1 77 ? 2.354 -0.831 6.516 1 95.69 77 PHE A N 1
ATOM 606 C CA . PHE A 1 77 ? 3.061 0.438 6.652 1 95.69 77 PHE A CA 1
ATOM 607 C C . PHE A 1 77 ? 2.781 1.343 5.457 1 95.69 77 PHE A C 1
ATOM 609 O O . PHE A 1 77 ? 2.707 2.564 5.602 1 95.69 77 PHE A O 1
ATOM 616 N N . TYR A 1 78 ? 2.611 0.793 4.238 1 94.81 78 TYR A N 1
ATOM 617 C CA . TYR A 1 78 ? 2.207 1.621 3.107 1 94.81 78 TYR A CA 1
ATOM 618 C C . TYR A 1 78 ? 0.818 2.209 3.328 1 94.81 78 TYR A C 1
ATOM 620 O O . TYR A 1 78 ? 0.566 3.367 2.99 1 94.81 78 TYR A O 1
ATOM 628 N N . ASN A 1 79 ? -0.014 1.433 3.859 1 95.5 79 ASN A N 1
ATOM 629 C CA . ASN A 1 79 ? -1.357 1.925 4.148 1 95.5 79 ASN A CA 1
ATOM 630 C C . ASN A 1 79 ? -1.334 3.045 5.184 1 95.5 79 ASN A C 1
ATOM 632 O O . ASN A 1 79 ? -2.045 4.043 5.043 1 95.5 79 ASN A O 1
ATOM 636 N N . LYS A 1 80 ? -0.585 2.84 6.234 1 95.38 80 LYS A N 1
ATOM 637 C CA . LYS A 1 80 ? -0.449 3.885 7.246 1 95.38 80 LYS A CA 1
ATOM 638 C C . LYS A 1 80 ? 0.066 5.18 6.629 1 95.38 80 LYS A C 1
ATOM 640 O O . LYS A 1 80 ? -0.427 6.266 6.949 1 95.38 80 LYS A O 1
ATOM 645 N N . PHE A 1 81 ? 1.069 4.996 5.785 1 95.12 81 PHE A N 1
ATOM 646 C CA . PHE A 1 81 ? 1.653 6.141 5.098 1 95.12 81 PHE A CA 1
ATOM 647 C C . PHE A 1 81 ? 0.599 6.879 4.281 1 95.12 81 PHE A C 1
ATOM 649 O O . PHE A 1 81 ? 0.438 8.094 4.418 1 95.12 81 PHE A O 1
ATOM 656 N N . ILE A 1 82 ? -0.111 6.172 3.506 1 94.69 82 ILE A N 1
ATOM 657 C CA . ILE A 1 82 ? -1.13 6.754 2.637 1 94.69 82 ILE A CA 1
ATOM 658 C C . ILE A 1 82 ? -2.225 7.395 3.486 1 94.69 82 ILE A C 1
ATOM 660 O O . ILE A 1 82 ? -2.652 8.523 3.213 1 94.69 82 ILE A O 1
ATOM 664 N N . THR A 1 83 ? -2.719 6.672 4.465 1 95.56 83 THR A N 1
ATOM 665 C CA . THR A 1 83 ? -3.752 7.199 5.348 1 95.56 83 THR A CA 1
ATOM 666 C C . THR A 1 83 ? -3.293 8.5 6 1 95.56 83 THR A C 1
ATOM 668 O O . THR A 1 83 ? -4.062 9.461 6.094 1 95.56 83 THR A O 1
ATOM 671 N N . LEU A 1 84 ? -2.096 8.57 6.434 1 94.62 84 LEU A N 1
ATOM 672 C CA . LEU A 1 84 ? -1.553 9.766 7.059 1 94.62 84 LEU A CA 1
ATOM 673 C C . LEU A 1 84 ? -1.589 10.945 6.09 1 94.62 84 LEU A C 1
ATOM 675 O O . LEU A 1 84 ? -2.156 12 6.406 1 94.62 84 LEU A O 1
ATOM 679 N N . PHE A 1 85 ? -1.075 10.766 4.91 1 92.06 85 PHE A N 1
ATOM 680 C CA . PHE A 1 85 ? -0.812 11.898 4.035 1 92.06 85 PHE A CA 1
ATOM 681 C C . PHE A 1 85 ? -2.027 12.211 3.17 1 92.06 85 PHE A C 1
ATOM 683 O O . PHE A 1 85 ? -2.262 13.367 2.812 1 92.06 85 PHE A O 1
ATOM 690 N N . VAL A 1 86 ? -2.836 11.25 2.814 1 92.38 86 VAL A N 1
ATOM 691 C CA . VAL A 1 86 ? -3.939 11.477 1.886 1 92.38 86 VAL A CA 1
ATOM 692 C C . VAL A 1 86 ? -5.23 11.719 2.666 1 92.38 86 VAL A C 1
ATOM 694 O O . VAL A 1 86 ? -6.062 12.539 2.266 1 92.38 86 VAL A O 1
ATOM 697 N N . GLU A 1 87 ? -5.309 11.172 3.791 1 94.06 87 GLU A N 1
ATOM 698 C CA . GLU A 1 87 ? -6.602 11.203 4.473 1 94.06 87 GLU A CA 1
ATOM 699 C C . GLU A 1 87 ? -6.547 12.102 5.711 1 94.06 87 GLU A C 1
ATOM 701 O O . GLU A 1 87 ? -7.402 12.969 5.887 1 94.06 87 GLU A O 1
ATOM 706 N N . LYS A 1 88 ? -5.605 11.93 6.574 1 95 88 LYS A N 1
ATOM 707 C CA . LYS A 1 88 ? -5.68 12.484 7.922 1 95 88 LYS A CA 1
ATOM 708 C C . LYS A 1 88 ? -4.957 13.82 8.008 1 95 88 LYS A C 1
ATOM 710 O O . LYS A 1 88 ? -5.527 14.812 8.477 1 95 88 LYS A O 1
ATOM 715 N N . LEU A 1 89 ? -3.791 13.898 7.508 1 92.5 89 LEU A N 1
ATOM 716 C CA . LEU A 1 89 ? -2.906 15.023 7.766 1 92.5 89 LEU A CA 1
ATOM 717 C C . LEU A 1 89 ? -3.438 16.297 7.105 1 92.5 89 LEU A C 1
ATOM 719 O O . LEU A 1 89 ? -3.363 17.375 7.688 1 92.5 89 LEU A O 1
ATOM 723 N N . PRO A 1 90 ? -4.039 16.25 5.941 1 89.94 90 PRO A N 1
ATOM 724 C CA . PRO A 1 90 ? -4.551 17.469 5.32 1 89.94 90 PRO A CA 1
ATOM 725 C C . PRO A 1 90 ? -5.645 18.141 6.148 1 89.94 90 PRO A C 1
ATOM 727 O O . PRO A 1 90 ? -5.934 19.328 5.953 1 89.94 90 PRO A O 1
ATOM 730 N N . SER A 1 91 ? -6.234 17.422 7.051 1 91.38 91 SER A N 1
ATOM 731 C CA . SER A 1 91 ? -7.293 17.984 7.883 1 91.38 91 SER A CA 1
ATOM 732 C C . SER A 1 91 ? -6.727 18.594 9.156 1 91.38 91 SER A C 1
ATOM 734 O O . SER A 1 91 ? -7.473 19.172 9.961 1 91.38 91 SER A O 1
ATOM 736 N N . HIS A 1 92 ? -5.5 18.531 9.453 1 91.81 92 HIS A N 1
ATOM 737 C CA . HIS A 1 92 ? -4.852 19.094 10.633 1 91.81 92 HIS A CA 1
ATOM 738 C C . HIS A 1 92 ? -4.965 20.609 10.656 1 91.81 92 HIS A C 1
ATOM 740 O O . HIS A 1 92 ? -4.793 21.266 9.625 1 91.81 92 HIS A O 1
ATOM 746 N N . ARG A 1 93 ? -5.238 21.188 11.727 1 90.62 93 ARG A N 1
ATOM 747 C CA . ARG A 1 93 ? -5.48 22.625 11.906 1 90.62 93 ARG A CA 1
ATOM 748 C C . ARG A 1 93 ? -4.312 23.438 11.367 1 90.62 93 ARG A C 1
ATOM 750 O O . ARG A 1 93 ? -4.52 24.469 10.719 1 90.62 93 ARG A O 1
ATOM 757 N N . ASP A 1 94 ? -3.066 23.016 11.586 1 89.94 94 ASP A N 1
ATOM 758 C CA . ASP A 1 94 ? -1.88 23.781 11.211 1 89.94 94 ASP A CA 1
ATOM 759 C C . ASP A 1 94 ? -1.282 23.266 9.906 1 89.94 94 ASP A C 1
ATOM 761 O O . ASP A 1 94 ? -0.119 23.531 9.602 1 89.94 94 ASP A O 1
ATOM 765 N N . TYR A 1 95 ? -2.004 22.484 9.195 1 87 95 TYR A N 1
ATOM 766 C CA . TYR A 1 95 ? -1.473 21.859 7.992 1 87 95 TYR A CA 1
ATOM 767 C C . TYR A 1 95 ? -0.984 22.906 7 1 87 95 TYR A C 1
ATOM 769 O O . TYR A 1 95 ? 0.07 22.75 6.383 1 87 95 TYR A O 1
ATOM 777 N N . HIS A 1 96 ? -1.701 24.047 6.859 1 81.25 96 HIS A N 1
ATOM 778 C CA . HIS A 1 96 ? -1.394 25.062 5.863 1 81.25 96 HIS A CA 1
ATOM 779 C C . HIS A 1 96 ? -0.275 25.984 6.34 1 81.25 96 HIS A C 1
ATOM 781 O O . HIS A 1 96 ? 0.345 26.688 5.535 1 81.25 96 HIS A O 1
ATOM 787 N N . GLN A 1 97 ? -0.066 26.125 7.688 1 76.75 97 GLN A N 1
ATOM 788 C CA . GLN A 1 97 ? 0.96 27 8.242 1 76.75 97 GLN A CA 1
ATOM 789 C C . GLN A 1 97 ? 2.348 26.391 8.102 1 76.75 97 GLN A C 1
ATOM 791 O O . GLN A 1 97 ? 3.359 27.078 8.242 1 76.75 97 GLN A O 1
ATOM 796 N N . CYS A 1 98 ? 2.373 25.219 8.07 1 63.69 98 CYS A N 1
ATOM 797 C CA . CYS A 1 98 ? 3.666 24.547 8.023 1 63.69 98 CYS A CA 1
ATOM 798 C C . CYS A 1 98 ? 4.227 24.531 6.609 1 63.69 98 CYS A C 1
ATOM 800 O O . CYS A 1 98 ? 3.502 24.25 5.652 1 63.69 98 CYS A O 1
ATOM 802 N N . ALA A 1 99 ? 5.223 25.531 6.445 1 57.56 99 ALA A N 1
ATOM 803 C CA . ALA A 1 99 ? 6.004 25.438 5.215 1 57.56 99 ALA A CA 1
ATOM 804 C C . ALA A 1 99 ? 6.566 24.031 5.027 1 57.56 99 ALA A C 1
ATOM 806 O O . ALA A 1 99 ? 7.27 23.516 5.898 1 57.56 99 ALA A O 1
ATOM 807 N N . VAL A 1 100 ? 5.828 23.328 5.031 1 51.91 100 VAL A N 1
ATOM 808 C CA . VAL A 1 100 ? 6.332 21.953 4.984 1 51.91 100 VAL A CA 1
ATOM 809 C C . VAL A 1 100 ? 7.547 21.891 4.062 1 51.91 100 VAL A C 1
ATOM 811 O O . VAL A 1 100 ? 7.453 22.203 2.875 1 51.91 100 VAL A O 1
ATOM 814 N N . PRO A 1 101 ? 8.719 22.266 4.574 1 47.72 101 PRO A N 1
ATOM 815 C CA . PRO A 1 101 ? 9.836 22.141 3.637 1 47.72 101 PRO A CA 1
ATOM 816 C C . PRO A 1 101 ? 9.477 21.344 2.391 1 47.72 101 PRO A C 1
ATOM 818 O O . PRO A 1 101 ? 8.938 21.891 1.429 1 47.72 101 PRO A O 1
ATOM 821 N N . GLU A 1 102 ? 10.234 20.047 2.268 1 42.19 102 GLU A N 1
ATOM 822 C CA . GLU A 1 102 ? 10.555 18.969 1.338 1 42.19 102 GLU A CA 1
ATOM 823 C C . GLU A 1 102 ? 9.32 18.141 0.998 1 42.19 102 GLU A C 1
ATOM 825 O O . GLU A 1 102 ? 8.992 17.188 1.697 1 42.19 102 GLU A O 1
ATOM 830 N N . LYS A 1 103 ? 8.219 18.516 1.224 1 43.41 103 LYS A N 1
ATOM 831 C CA . LYS A 1 103 ? 7.18 17.703 0.587 1 43.41 103 LYS A CA 1
ATOM 832 C C . LYS A 1 103 ? 7.746 16.906 -0.582 1 43.41 103 LYS A C 1
ATOM 834 O O . LYS A 1 103 ? 7.43 15.727 -0.743 1 43.41 103 LYS A O 1
ATOM 839 N N . GLN A 1 104 ? 8.188 17.609 -1.521 1 44.12 104 GLN A N 1
ATOM 840 C CA . GLN A 1 104 ? 8.93 17.094 -2.664 1 44.12 104 GLN A CA 1
ATOM 841 C C . GLN A 1 104 ? 10.156 16.297 -2.209 1 44.12 104 GLN A C 1
ATOM 843 O O . GLN A 1 104 ? 10.57 15.352 -2.875 1 44.12 104 GLN A O 1
ATOM 848 N N . ASP A 1 105 ? 10.953 16.797 -1.305 1 42.84 105 ASP A N 1
ATOM 849 C CA . ASP A 1 105 ? 12.258 16.266 -0.925 1 42.84 105 ASP A CA 1
ATOM 850 C C . ASP A 1 105 ? 12.102 14.984 -0.099 1 42.84 105 ASP A C 1
ATOM 852 O O . ASP A 1 105 ? 13.094 14.328 0.231 1 42.84 105 ASP A O 1
ATOM 856 N N . ILE A 1 106 ? 11.203 14.93 0.579 1 42.09 106 ILE A N 1
ATOM 857 C CA . ILE A 1 106 ? 11.102 13.836 1.539 1 42.09 106 ILE A CA 1
ATOM 858 C C . ILE A 1 106 ? 11.125 12.5 0.801 1 42.09 106 ILE A C 1
ATOM 860 O O . ILE A 1 106 ? 11.617 11.5 1.331 1 42.09 106 ILE A O 1
ATOM 864 N N . PHE A 1 107 ? 10.398 12.383 -0.252 1 43.59 107 PHE A N 1
ATOM 865 C CA . PHE A 1 107 ? 10.492 11.078 -0.898 1 43.59 107 PHE A CA 1
ATOM 866 C C . PHE A 1 107 ? 11.742 11 -1.768 1 43.59 107 PHE A C 1
ATOM 868 O O . PHE A 1 107 ? 11.906 10.047 -2.537 1 43.59 107 PHE A O 1
ATOM 875 N N . LYS A 1 108 ? 12.57 12.062 -1.901 1 34.25 108 LYS A N 1
ATOM 876 C CA . LYS A 1 108 ? 13.797 11.961 -2.686 1 34.25 108 LYS A CA 1
ATOM 877 C C . LYS A 1 108 ? 14.867 11.172 -1.935 1 34.25 108 LYS A C 1
ATOM 879 O O . LYS A 1 108 ? 14.984 11.281 -0.711 1 34.25 108 LYS A O 1
ATOM 884 N N . MET B 1 1 ? 7.637 -14.367 -28.406 1 27.52 1 MET B N 1
ATOM 885 C CA . MET B 1 1 ? 7.914 -12.93 -28.344 1 27.52 1 MET B CA 1
ATOM 886 C C . MET B 1 1 ? 7.004 -12.242 -27.344 1 27.52 1 MET B C 1
ATOM 888 O O . MET B 1 1 ? 5.812 -12.055 -27.594 1 27.52 1 MET B O 1
ATOM 892 N N . GLU B 1 2 ? 7.133 -12.539 -26.109 1 36.25 2 GLU B N 1
ATOM 893 C CA . GLU B 1 2 ? 6.215 -12.18 -25.031 1 36.25 2 GLU B CA 1
ATOM 894 C C . GLU B 1 2 ? 6.156 -10.664 -24.844 1 36.25 2 GLU B C 1
ATOM 896 O O . GLU B 1 2 ? 7.191 -9.992 -24.859 1 36.25 2 GLU B O 1
ATOM 901 N N . GLN B 1 3 ? 5.133 -10.102 -25.469 1 36.5 3 GLN B N 1
ATOM 902 C CA . GLN B 1 3 ? 4.98 -8.648 -25.453 1 36.5 3 GLN B CA 1
ATOM 903 C C . GLN B 1 3 ? 5.289 -8.078 -24.078 1 36.5 3 GLN B C 1
ATOM 905 O O . GLN B 1 3 ? 4.863 -8.625 -23.062 1 36.5 3 GLN B O 1
ATOM 910 N N . PRO B 1 4 ? 6.332 -7.258 -24.109 1 37.69 4 PRO B N 1
ATOM 911 C CA . PRO B 1 4 ? 6.707 -6.652 -22.828 1 37.69 4 PRO B CA 1
ATOM 912 C C . PRO B 1 4 ? 5.539 -5.949 -22.141 1 37.69 4 PRO B C 1
ATOM 914 O O . PRO B 1 4 ? 4.707 -5.328 -22.812 1 37.69 4 PRO B O 1
ATOM 917 N N . PHE B 1 5 ? 5.043 -6.465 -21.219 1 36.78 5 PHE B N 1
ATOM 918 C CA . PHE B 1 5 ? 4.008 -5.816 -20.422 1 36.78 5 PHE B CA 1
ATOM 919 C C . PHE B 1 5 ? 4.41 -4.387 -20.078 1 36.78 5 PHE B C 1
ATOM 921 O O . PHE B 1 5 ? 5.465 -4.156 -19.484 1 36.78 5 PHE B O 1
ATOM 928 N N . THR B 1 6 ? 4.148 -3.49 -21 1 43.16 6 THR B N 1
ATOM 929 C CA . THR B 1 6 ? 4.5 -2.078 -20.891 1 43.16 6 THR B CA 1
ATOM 930 C C . THR B 1 6 ? 3.707 -1.409 -19.766 1 43.16 6 THR B C 1
ATOM 932 O O . THR B 1 6 ? 2.717 -1.963 -19.281 1 43.16 6 THR B O 1
ATOM 935 N N . VAL B 1 7 ? 4.332 -0.291 -19.328 1 42.56 7 VAL B N 1
ATOM 936 C CA . VAL B 1 7 ? 3.691 0.639 -18.406 1 42.56 7 VAL B CA 1
ATOM 937 C C . VAL B 1 7 ? 2.242 0.874 -18.828 1 42.56 7 VAL B C 1
ATOM 939 O O . VAL B 1 7 ? 1.354 0.998 -17.984 1 42.56 7 VAL B O 1
ATOM 942 N N . SER B 1 8 ? 2.074 0.88 -20.062 1 44.22 8 SER B N 1
ATOM 943 C CA . SER B 1 8 ? 0.749 1.134 -20.625 1 44.22 8 SER B CA 1
ATOM 944 C C . SER B 1 8 ? -0.214 -0.003 -20.297 1 44.22 8 SER B C 1
ATOM 946 O O . SER B 1 8 ? -1.396 0.233 -20.031 1 44.22 8 SER B O 1
ATOM 948 N N . SER B 1 9 ? 0.168 -1.104 -20.391 1 41.5 9 SER B N 1
ATOM 949 C CA . SER B 1 9 ? -0.702 -2.242 -20.109 1 41.5 9 SER B CA 1
ATOM 950 C C . SER B 1 9 ? -1.076 -2.295 -18.641 1 41.5 9 SER B C 1
ATOM 952 O O . SER B 1 9 ? -2.152 -2.779 -18.281 1 41.5 9 SER B O 1
ATOM 954 N N . LEU B 1 10 ? -0.284 -1.967 -17.828 1 33.84 10 LEU B N 1
ATOM 955 C CA . LEU B 1 10 ? -0.557 -1.897 -16.406 1 33.84 10 LEU B CA 1
ATOM 956 C C . LEU B 1 10 ? -1.669 -0.896 -16.109 1 33.84 10 LEU B C 1
ATOM 958 O O . LEU B 1 10 ? -2.451 -1.089 -15.172 1 33.84 10 LEU B O 1
ATOM 962 N N . LYS B 1 11 ? -1.732 0.132 -16.891 1 41.38 11 LYS B N 1
ATOM 963 C CA . LYS B 1 11 ? -2.846 1.067 -16.766 1 41.38 11 LYS B CA 1
ATOM 964 C C . LYS B 1 11 ? -4.184 0.351 -16.922 1 41.38 11 LYS B C 1
ATOM 966 O O . LYS B 1 11 ? -5.172 0.729 -16.281 1 41.38 11 LYS B O 1
ATOM 971 N N . LYS B 1 12 ? -4.176 -0.521 -17.75 1 40.19 12 LYS B N 1
ATOM 972 C CA . LYS B 1 12 ? -5.438 -1.215 -17.969 1 40.19 12 LYS B CA 1
ATOM 973 C C . LYS B 1 12 ? -5.852 -2.018 -16.75 1 40.19 12 LYS B C 1
ATOM 975 O O . LYS B 1 12 ? -7.043 -2.217 -16.5 1 40.19 12 LYS B O 1
ATOM 980 N N . LEU B 1 13 ? -4.984 -2.57 -16.156 1 34.44 13 LEU B N 1
ATOM 981 C CA . LEU B 1 13 ? -5.34 -3.273 -14.93 1 34.44 13 LEU B CA 1
ATOM 982 C C . LEU B 1 13 ? -5.785 -2.291 -13.852 1 34.44 13 LEU B C 1
ATOM 984 O O . LEU B 1 13 ? -6.445 -2.682 -12.891 1 34.44 13 LEU B O 1
ATOM 988 N N . VAL B 1 14 ? -5.352 -1.011 -14.055 1 35.59 14 VAL B N 1
ATOM 989 C CA . VAL B 1 14 ? -5.629 0.028 -13.07 1 35.59 14 VAL B CA 1
ATOM 990 C C . VAL B 1 14 ? -6.793 0.897 -13.547 1 35.59 14 VAL B C 1
ATOM 992 O O . VAL B 1 14 ? -6.664 1.624 -14.531 1 35.59 14 VAL B O 1
ATOM 995 N N . ALA B 1 15 ? -7.949 0.475 -13.477 1 37.84 15 ALA B N 1
ATOM 996 C CA . ALA B 1 15 ? -9.008 1.441 -13.742 1 37.84 15 ALA B CA 1
ATOM 997 C C . ALA B 1 15 ? -8.867 2.674 -12.859 1 37.84 15 ALA B C 1
ATOM 999 O O . ALA B 1 1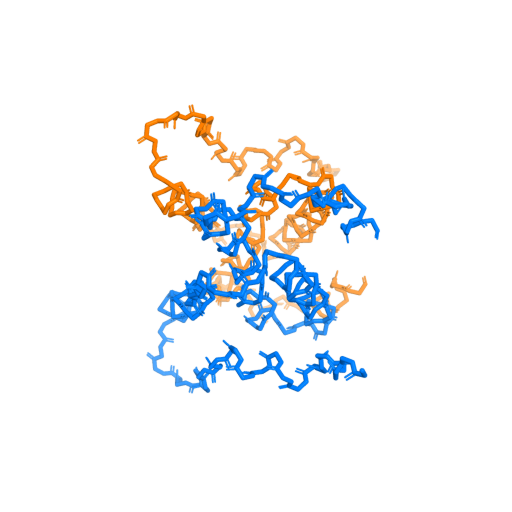5 ? -9.195 2.629 -11.664 1 37.84 15 ALA B O 1
ATOM 1000 N N . ILE B 1 16 ? -7.84 3.535 -13.117 1 38.47 16 ILE B N 1
ATOM 1001 C CA . ILE B 1 16 ? -7.707 4.738 -12.305 1 38.47 16 ILE B CA 1
ATOM 1002 C C . ILE B 1 16 ? -8.922 5.637 -12.508 1 38.47 16 ILE B C 1
ATOM 1004 O O . ILE B 1 16 ? -9.156 6.141 -13.609 1 38.47 16 ILE B O 1
ATOM 1008 N N . PRO B 1 17 ? -9.938 5.488 -11.805 1 36.84 17 PRO B N 1
ATOM 1009 C CA . PRO B 1 17 ? -10.953 6.523 -11.984 1 36.84 17 PRO B CA 1
ATOM 1010 C C . PRO B 1 17 ? -10.43 7.93 -11.695 1 36.84 17 PRO B C 1
ATOM 1012 O O . PRO B 1 17 ? -9.5 8.094 -10.898 1 36.84 17 PRO B O 1
ATOM 1015 N N . ASP B 1 18 ? -10.531 8.75 -12.625 1 40.19 18 ASP B N 1
ATOM 1016 C CA . ASP B 1 18 ? -10.352 10.18 -12.398 1 40.19 18 ASP B CA 1
ATOM 1017 C C . ASP B 1 18 ? -10.992 10.609 -11.078 1 40.19 18 ASP B C 1
ATOM 1019 O O . ASP B 1 18 ? -12.219 10.703 -10.984 1 40.19 18 ASP B O 1
ATOM 1023 N N . HIS B 1 19 ? -10.672 10.102 -10.031 1 42.56 19 HIS B N 1
ATOM 1024 C CA . HIS B 1 19 ? -11.289 10.469 -8.766 1 42.56 19 HIS B CA 1
ATOM 1025 C C . HIS B 1 19 ? -11.164 11.969 -8.516 1 42.56 19 HIS B C 1
ATOM 1027 O O . HIS B 1 19 ? -11.086 12.406 -7.359 1 42.56 19 HIS B O 1
ATOM 1033 N N . THR B 1 20 ? -10.852 12.812 -9.375 1 41.72 20 THR B N 1
ATOM 1034 C CA . THR B 1 20 ? -10.914 14.234 -9.055 1 41.72 20 THR B CA 1
ATOM 1035 C C . THR B 1 20 ? -12.32 14.633 -8.617 1 41.72 20 THR B C 1
ATOM 1037 O O . THR B 1 20 ? -12.797 15.711 -8.961 1 41.72 20 THR B O 1
ATOM 1040 N N . ASP B 1 21 ? -13.094 13.719 -8.344 1 44.22 21 ASP B N 1
ATOM 1041 C CA . ASP B 1 21 ? -14.352 14.352 -7.945 1 44.22 21 ASP B CA 1
ATOM 1042 C C . ASP B 1 21 ? -14.18 15.141 -6.645 1 44.22 21 ASP B C 1
ATOM 1044 O O . ASP B 1 21 ? -13.867 14.562 -5.602 1 44.22 21 ASP B O 1
ATOM 1048 N N . ILE B 1 22 ? -13.953 16.391 -6.578 1 56.19 22 ILE B N 1
ATOM 1049 C CA . ILE B 1 22 ? -13.922 17.422 -5.551 1 56.19 22 ILE B CA 1
ATOM 1050 C C . ILE B 1 22 ? -14.852 17.047 -4.402 1 56.19 22 ILE B C 1
ATOM 1052 O O . ILE B 1 22 ? -14.531 17.281 -3.234 1 56.19 22 ILE B O 1
ATOM 1056 N N . SER B 1 23 ? -15.969 16.266 -4.605 1 65.5 23 SER B N 1
ATOM 1057 C CA . SER B 1 23 ? -17 16.156 -3.578 1 65.5 23 SER B CA 1
ATOM 1058 C C . SER B 1 23 ? -16.75 14.969 -2.658 1 65.5 23 SER B C 1
ATOM 1060 O O . SER B 1 23 ? -17.469 14.758 -1.687 1 65.5 23 SER B O 1
ATOM 1062 N N . VAL B 1 24 ? -15.57 14.352 -2.891 1 82.62 24 VAL B N 1
ATOM 1063 C CA . VAL B 1 24 ? -15.391 13.141 -2.102 1 82.62 24 VAL B CA 1
ATOM 1064 C C . VAL B 1 24 ? -14.477 13.422 -0.911 1 82.62 24 VAL B C 1
ATOM 1066 O O . VAL B 1 24 ? -13.5 14.164 -1.034 1 82.62 24 VAL B O 1
ATOM 1069 N N . THR B 1 25 ? -14.984 13.086 0.287 1 90.5 25 THR B N 1
ATOM 1070 C CA . THR B 1 25 ? -14.133 13.258 1.462 1 90.5 25 THR B CA 1
ATOM 1071 C C . THR B 1 25 ? -12.82 12.492 1.302 1 90.5 25 THR B C 1
ATOM 1073 O O . THR B 1 25 ? -12.742 11.539 0.518 1 90.5 25 THR B O 1
ATOM 1076 N N . PRO B 1 26 ? -11.852 12.938 1.934 1 89.06 26 PRO B N 1
ATOM 1077 C CA . PRO B 1 26 ? -10.586 12.203 1.878 1 89.06 26 PRO B CA 1
ATOM 1078 C C . PRO B 1 26 ? -10.734 10.734 2.273 1 89.06 26 PRO B C 1
ATOM 1080 O O . PRO B 1 26 ? -10.094 9.867 1.678 1 89.06 26 PRO B O 1
ATOM 1083 N N . GLU B 1 27 ? -11.531 10.484 3.244 1 90.88 27 GLU B N 1
ATOM 1084 C CA . GLU B 1 27 ? -11.781 9.109 3.668 1 90.88 27 GLU B CA 1
ATOM 1085 C C . GLU B 1 27 ? -12.422 8.289 2.549 1 90.88 27 GLU B C 1
ATOM 1087 O O . GLU B 1 27 ? -12.008 7.16 2.283 1 90.88 27 GLU B O 1
ATOM 1092 N N . GLU B 1 28 ? -13.383 8.844 1.976 1 91.38 28 GLU B N 1
ATOM 1093 C CA . GLU B 1 28 ? -14.031 8.18 0.854 1 91.38 28 GLU B CA 1
ATOM 1094 C C . GLU B 1 28 ? -13.062 7.965 -0.305 1 91.38 28 GLU B C 1
ATOM 1096 O O . GLU B 1 28 ? -13.141 6.957 -1.009 1 91.38 28 GLU B O 1
ATOM 1101 N N . ARG B 1 29 ? -12.195 8.961 -0.539 1 92.69 29 ARG B N 1
ATOM 1102 C CA . ARG B 1 29 ? -11.195 8.859 -1.596 1 92.69 29 ARG B CA 1
ATOM 1103 C C . ARG B 1 29 ? -10.266 7.676 -1.354 1 92.69 29 ARG B C 1
ATOM 1105 O O . ARG B 1 29 ? -10.039 6.863 -2.254 1 92.69 29 ARG B O 1
ATOM 1112 N N . VAL B 1 30 ? -9.789 7.484 -0.173 1 93.06 30 VAL B N 1
ATOM 1113 C CA . VAL B 1 30 ? -8.891 6.383 0.167 1 93.06 30 VAL B CA 1
ATOM 1114 C C . VAL B 1 30 ? -9.625 5.055 0.009 1 93.06 30 VAL B C 1
ATOM 1116 O O . VAL B 1 30 ? -9.055 4.078 -0.481 1 93.06 30 VAL B O 1
ATOM 1119 N N . ARG B 1 31 ? -10.859 5.062 0.372 1 92.69 31 ARG B N 1
ATOM 1120 C CA . ARG B 1 31 ? -11.664 3.855 0.217 1 92.69 31 ARG B CA 1
ATOM 1121 C C . ARG B 1 31 ? -11.82 3.486 -1.255 1 92.69 31 ARG B C 1
ATOM 1123 O O . ARG B 1 31 ? -11.695 2.316 -1.624 1 92.69 31 ARG B O 1
ATOM 1130 N N . ALA B 1 32 ? -12.117 4.469 -2.033 1 93.12 32 ALA B N 1
ATOM 1131 C CA . ALA B 1 32 ? -12.25 4.238 -3.469 1 93.12 32 ALA B CA 1
ATOM 1132 C C . ALA B 1 32 ? -10.945 3.727 -4.07 1 93.12 32 ALA B C 1
ATOM 1134 O O . ALA B 1 32 ? -10.953 2.82 -4.906 1 93.12 32 ALA B O 1
ATOM 1135 N N . LEU B 1 33 ? -9.836 4.297 -3.648 1 93.88 33 LEU B N 1
ATOM 1136 C CA . LEU B 1 33 ? -8.523 3.881 -4.129 1 93.88 33 LEU B CA 1
ATOM 1137 C C . LEU B 1 33 ? -8.227 2.443 -3.717 1 93.88 33 LEU B C 1
ATOM 1139 O O . LEU B 1 33 ? -7.699 1.661 -4.512 1 93.88 33 LEU B O 1
ATOM 1143 N N . SER B 1 34 ? -8.586 2.129 -2.469 1 93.94 34 SER B N 1
ATOM 1144 C CA . SER B 1 34 ? -8.398 0.763 -1.989 1 93.94 34 SER B CA 1
ATOM 1145 C C . SER B 1 34 ? -9.203 -0.229 -2.822 1 93.94 34 SER B C 1
ATOM 1147 O O . SER B 1 34 ? -8.711 -1.309 -3.158 1 93.94 34 SER B O 1
ATOM 1149 N N . LYS B 1 35 ? -10.422 0.15 -3.094 1 93.19 35 LYS B N 1
ATOM 1150 C CA . LYS B 1 35 ? -11.266 -0.704 -3.918 1 93.19 35 LYS B CA 1
ATOM 1151 C C . LYS B 1 35 ? -10.664 -0.908 -5.305 1 93.19 35 LYS B C 1
ATOM 1153 O O . LYS B 1 35 ? -10.672 -2.021 -5.832 1 93.19 35 LYS B O 1
ATOM 1158 N N . LEU B 1 36 ? -10.258 0.112 -5.859 1 93.25 36 LEU B N 1
ATOM 1159 C CA . LEU B 1 36 ? -9.594 0.04 -7.16 1 93.25 36 LEU B CA 1
ATOM 1160 C C . LEU B 1 36 ? -8.375 -0.876 -7.102 1 93.25 36 LEU B C 1
ATOM 1162 O O . LEU B 1 36 ? -8.141 -1.656 -8.023 1 93.25 36 LEU B O 1
ATOM 1166 N N . GLY B 1 37 ? -7.566 -0.796 -6.051 1 94.06 37 GLY B N 1
ATOM 1167 C CA . GLY B 1 37 ? -6.34 -1.566 -5.895 1 94.06 37 GLY B CA 1
ATOM 1168 C C . GLY B 1 37 ? -6.594 -3.029 -5.578 1 94.06 37 GLY B C 1
ATOM 1169 O O . GLY B 1 37 ? -5.695 -3.863 -5.719 1 94.06 37 GLY B O 1
ATOM 1170 N N . SER B 1 38 ? -7.758 -3.326 -5.168 1 93 38 SER B N 1
ATOM 1171 C CA . SER B 1 38 ? -8.078 -4.699 -4.793 1 93 38 SER B CA 1
ATOM 1172 C C . SER B 1 38 ? -8.82 -5.418 -5.914 1 93 38 SER B C 1
ATOM 1174 O O . SER B 1 38 ? -9.172 -6.594 -5.781 1 93 38 SER B O 1
ATOM 1176 N N . ASN B 1 39 ? -8.992 -4.727 -6.98 1 91.5 39 ASN B N 1
ATOM 1177 C CA . ASN B 1 39 ? -9.742 -5.281 -8.102 1 91.5 39 ASN B CA 1
ATOM 1178 C C . ASN B 1 39 ? -8.844 -6.109 -9.023 1 91.5 39 ASN B C 1
ATOM 1180 O O . ASN B 1 39 ? -8.492 -5.672 -10.117 1 91.5 39 ASN B O 1
ATOM 1184 N N . ILE B 1 40 ? -8.445 -7.301 -8.617 1 93.25 40 ILE B N 1
ATOM 1185 C CA . ILE B 1 40 ? -7.598 -8.227 -9.359 1 93.25 40 ILE B CA 1
ATOM 1186 C C . ILE B 1 40 ? -8.328 -9.555 -9.547 1 93.25 40 ILE B C 1
ATOM 1188 O O . ILE B 1 40 ? -8.914 -10.086 -8.602 1 93.25 40 ILE B O 1
ATOM 1192 N N . THR B 1 41 ? -8.344 -10.016 -10.68 1 92.56 41 THR B N 1
ATOM 1193 C CA . THR B 1 41 ? -8.938 -11.312 -10.977 1 92.56 41 THR B CA 1
ATOM 1194 C C . THR B 1 41 ? -7.891 -12.25 -11.578 1 92.56 41 THR B C 1
ATOM 1196 O O . THR B 1 41 ? -7.047 -11.828 -12.367 1 92.56 41 THR B O 1
ATOM 1199 N N . ILE B 1 42 ? -8.031 -13.508 -11.195 1 93.75 42 ILE B N 1
ATOM 1200 C CA . ILE B 1 42 ? -7.109 -14.531 -11.68 1 93.75 42 ILE B CA 1
ATOM 1201 C C . ILE B 1 42 ? -7.785 -15.375 -12.758 1 93.75 42 ILE B C 1
ATOM 1203 O O . ILE B 1 42 ? -8.922 -15.812 -12.586 1 93.75 42 ILE B O 1
ATOM 1207 N N . ASN B 1 43 ? -7.164 -15.477 -13.859 1 95.06 43 ASN B N 1
ATOM 1208 C CA . ASN B 1 43 ? -7.504 -16.484 -14.859 1 95.06 43 ASN B CA 1
ATOM 1209 C C . ASN B 1 43 ? -6.699 -17.766 -14.664 1 95.06 43 ASN B C 1
ATOM 1211 O O . ASN B 1 43 ? -5.477 -17.75 -14.82 1 95.06 43 ASN B O 1
ATOM 1215 N N . GLU B 1 44 ? -7.375 -18.828 -14.336 1 92.69 44 GLU B N 1
ATOM 1216 C CA . GLU B 1 44 ? -6.711 -20.094 -13.992 1 92.69 44 GLU B CA 1
ATOM 1217 C C . GLU B 1 44 ? -5.977 -20.672 -15.195 1 92.69 44 GLU B C 1
ATOM 1219 O O . GLU B 1 44 ? -5.105 -21.531 -15.039 1 92.69 44 GLU B O 1
ATOM 1224 N N . ASP B 1 45 ? -6.328 -20.188 -16.375 1 94.69 45 ASP B N 1
ATOM 1225 C CA . ASP B 1 45 ? -5.715 -20.734 -17.594 1 94.69 45 ASP B CA 1
ATOM 1226 C C . ASP B 1 45 ? -4.387 -20.031 -17.891 1 94.69 45 ASP B C 1
ATOM 1228 O O . ASP B 1 45 ? -3.68 -20.406 -18.828 1 94.69 45 ASP B O 1
ATOM 1232 N N . ILE B 1 46 ? -4.121 -19 -17.156 1 93.69 46 ILE B N 1
ATOM 1233 C CA . ILE B 1 46 ? -2.857 -18.297 -17.297 1 93.69 46 ILE B CA 1
ATOM 1234 C C . ILE B 1 46 ? -1.873 -18.766 -16.234 1 93.69 46 ILE B C 1
ATOM 1236 O O . ILE B 1 46 ? -2.236 -18.922 -15.07 1 93.69 46 ILE B O 1
ATOM 1240 N N . THR B 1 47 ? -0.647 -19.078 -16.609 1 91.12 47 THR B N 1
ATOM 1241 C CA . THR B 1 47 ? 0.375 -19.609 -15.711 1 91.12 47 THR B CA 1
ATOM 1242 C C . THR B 1 47 ? 0.691 -18.609 -14.594 1 91.12 47 THR B C 1
ATOM 1244 O O . THR B 1 47 ? 0.706 -17.391 -14.828 1 91.12 47 THR B O 1
ATOM 1247 N N . PRO B 1 48 ? 1.019 -19.094 -13.406 1 89.38 48 PRO B N 1
ATOM 1248 C CA . PRO B 1 48 ? 1.395 -18.219 -12.289 1 89.38 48 PRO B CA 1
ATOM 1249 C C . PRO B 1 48 ? 2.6 -17.344 -12.609 1 89.38 48 PRO B C 1
ATOM 1251 O O . PRO B 1 48 ? 2.678 -16.203 -12.141 1 89.38 48 PRO B O 1
ATOM 1254 N N . ARG B 1 49 ? 3.41 -17.828 -13.43 1 86.06 49 ARG B N 1
ATOM 1255 C CA . ARG B 1 49 ? 4.621 -17.094 -13.773 1 86.06 49 ARG B CA 1
ATOM 1256 C C . ARG B 1 49 ? 4.281 -15.742 -14.383 1 86.06 49 ARG B C 1
ATOM 1258 O O . ARG B 1 49 ? 4.98 -14.75 -14.148 1 86.06 49 ARG B O 1
ATOM 1265 N N . ARG B 1 50 ? 3.279 -15.695 -15.203 1 89.5 50 ARG B N 1
ATOM 1266 C CA . ARG B 1 50 ? 2.859 -14.438 -15.805 1 89.5 50 ARG B CA 1
ATOM 1267 C C . ARG B 1 50 ? 2.387 -13.453 -14.742 1 89.5 50 ARG B C 1
ATOM 1269 O O . ARG B 1 50 ? 2.65 -12.25 -14.836 1 89.5 50 ARG B O 1
ATOM 1276 N N . TYR B 1 51 ? 1.771 -13.953 -13.797 1 90.44 51 TYR B N 1
ATOM 1277 C CA . TYR B 1 51 ? 1.293 -13.102 -12.719 1 90.44 51 TYR B CA 1
ATOM 1278 C C . TYR B 1 51 ? 2.451 -12.609 -11.859 1 90.44 51 TYR B C 1
ATOM 1280 O O . TYR B 1 51 ? 2.422 -11.484 -11.352 1 90.44 51 TYR B O 1
ATOM 1288 N N . PHE B 1 52 ? 3.451 -13.406 -11.695 1 86.5 52 PHE B N 1
ATOM 1289 C CA . PHE B 1 52 ? 4.629 -12.953 -10.969 1 86.5 52 PHE B CA 1
ATOM 1290 C C . PHE B 1 52 ? 5.27 -11.758 -11.664 1 86.5 52 PHE B C 1
ATOM 1292 O O . PHE B 1 52 ? 5.645 -10.773 -11.008 1 86.5 52 PHE B O 1
ATOM 1299 N N . ARG B 1 53 ? 5.363 -11.812 -12.906 1 88.94 53 ARG B N 1
ATOM 1300 C CA . ARG B 1 53 ? 5.91 -10.703 -13.688 1 88.94 53 ARG B CA 1
ATOM 1301 C C . ARG B 1 53 ? 5.047 -9.453 -13.539 1 88.94 53 ARG B C 1
ATOM 1303 O O . ARG B 1 53 ? 5.566 -8.352 -13.391 1 88.94 53 ARG B O 1
ATOM 1310 N N . SER B 1 54 ? 3.766 -9.672 -13.609 1 90.25 54 SER B N 1
ATOM 1311 C CA . SER B 1 54 ? 2.848 -8.555 -13.414 1 90.25 54 SER B CA 1
ATOM 1312 C C . SER B 1 54 ? 3.049 -7.918 -12.039 1 90.25 54 SER B C 1
ATOM 1314 O O . SER B 1 54 ? 3.053 -6.691 -11.922 1 90.25 54 SER B O 1
ATOM 1316 N N . GLY B 1 55 ? 3.199 -8.758 -11.047 1 90.88 55 GLY B N 1
ATOM 1317 C CA . GLY B 1 55 ? 3.443 -8.242 -9.703 1 90.88 55 GLY B CA 1
ATOM 1318 C C . GLY B 1 55 ? 4.703 -7.402 -9.609 1 90.88 55 GLY B C 1
ATOM 1319 O O . GLY B 1 55 ? 4.695 -6.328 -9 1 90.88 55 GLY B O 1
ATOM 1320 N N . VAL B 1 56 ? 5.738 -7.84 -10.164 1 89.12 56 VAL B N 1
ATOM 1321 C CA . VAL B 1 56 ? 7.004 -7.109 -10.172 1 89.12 56 VAL B CA 1
ATOM 1322 C C . VAL B 1 56 ? 6.812 -5.758 -10.859 1 89.12 56 VAL B C 1
ATOM 1324 O O . VAL B 1 56 ? 7.285 -4.734 -10.359 1 89.12 56 VAL B O 1
ATOM 1327 N N . GLU B 1 57 ? 6.09 -5.707 -11.883 1 91.81 57 GLU B N 1
ATOM 1328 C CA . GLU B 1 57 ? 5.824 -4.465 -12.602 1 91.81 57 GLU B CA 1
ATOM 1329 C C . GLU B 1 57 ? 4.957 -3.521 -11.773 1 91.81 57 GLU B C 1
ATOM 1331 O O . GLU B 1 57 ? 5.172 -2.309 -11.773 1 91.81 57 GLU B O 1
ATOM 1336 N N . MET B 1 58 ? 4.02 -4.02 -11.188 1 92.5 58 MET B N 1
ATOM 1337 C CA . MET B 1 58 ? 3.168 -3.215 -10.312 1 92.5 58 MET B CA 1
ATOM 1338 C C . MET B 1 58 ? 3.988 -2.553 -9.211 1 92.5 58 MET B C 1
ATOM 1340 O O . MET B 1 58 ? 3.814 -1.366 -8.93 1 92.5 58 MET B O 1
ATOM 1344 N N . GLU B 1 59 ? 4.852 -3.375 -8.547 1 91.12 59 GLU B N 1
ATOM 1345 C CA . GLU B 1 59 ? 5.703 -2.844 -7.488 1 91.12 59 GLU B CA 1
ATOM 1346 C C . GLU B 1 59 ? 6.633 -1.757 -8.023 1 91.12 59 GLU B C 1
ATOM 1348 O O . GLU B 1 59 ? 6.82 -0.722 -7.379 1 91.12 59 GLU B O 1
ATOM 1353 N N . ARG B 1 60 ? 7.188 -1.956 -9.18 1 93.06 60 ARG B N 1
ATOM 1354 C CA . ARG B 1 60 ? 8.047 -0.962 -9.812 1 93.06 60 ARG B CA 1
ATOM 1355 C C . ARG B 1 60 ? 7.285 0.327 -10.086 1 93.06 60 ARG B C 1
ATOM 1357 O O . ARG B 1 60 ? 7.785 1.422 -9.82 1 93.06 60 ARG B O 1
ATOM 1364 N N . MET B 1 61 ? 6.125 0.253 -10.633 1 95.25 61 MET B N 1
ATOM 1365 C CA . MET B 1 61 ? 5.297 1.42 -10.93 1 95.25 61 MET B CA 1
ATOM 1366 C C . MET B 1 61 ? 4.945 2.172 -9.648 1 95.25 61 MET B C 1
ATOM 1368 O O . MET B 1 61 ? 5.004 3.402 -9.609 1 95.25 61 MET B O 1
ATOM 1372 N N . ALA B 1 62 ? 4.578 1.353 -8.711 1 95.19 62 ALA B N 1
ATOM 1373 C CA . ALA B 1 62 ? 4.242 1.975 -7.434 1 95.19 62 ALA B CA 1
ATOM 1374 C C . ALA B 1 62 ? 5.422 2.771 -6.887 1 95.19 62 ALA B C 1
ATOM 1376 O O . ALA B 1 62 ? 5.254 3.896 -6.41 1 95.19 62 ALA B O 1
ATOM 1377 N N . SER B 1 63 ? 6.613 2.191 -6.949 1 91.5 63 SER B N 1
ATOM 1378 C CA . SER B 1 63 ? 7.828 2.852 -6.488 1 91.5 63 SER B CA 1
ATOM 1379 C C . SER B 1 63 ? 8.086 4.145 -7.258 1 91.5 63 SER B C 1
ATOM 1381 O O . SER B 1 63 ? 8.422 5.168 -6.668 1 91.5 63 SER B O 1
ATOM 1383 N N . VAL B 1 64 ? 7.906 4.164 -8.484 1 93.75 64 VAL B N 1
ATOM 1384 C CA . VAL B 1 64 ? 8.086 5.34 -9.336 1 93.75 64 VAL B CA 1
ATOM 1385 C C . VAL B 1 64 ? 7.098 6.43 -8.922 1 93.75 64 VAL B C 1
ATOM 1387 O O . VAL B 1 64 ? 7.48 7.586 -8.734 1 93.75 64 VAL B O 1
ATOM 1390 N N . TYR B 1 65 ? 5.848 6.051 -8.781 1 92.56 65 TYR B N 1
ATOM 1391 C CA . TYR B 1 65 ? 4.828 7.012 -8.367 1 92.56 65 TYR B CA 1
ATOM 1392 C C . TYR B 1 65 ? 5.156 7.594 -6.996 1 92.56 65 TYR B C 1
ATOM 1394 O O . TYR B 1 65 ? 4.941 8.781 -6.754 1 92.56 65 TYR B O 1
ATOM 1402 N N . MET B 1 66 ? 5.656 6.711 -6.156 1 90.94 66 MET B N 1
ATOM 1403 C CA . MET B 1 66 ? 6.062 7.176 -4.836 1 90.94 66 MET B CA 1
ATOM 1404 C C . MET B 1 66 ? 7.164 8.227 -4.941 1 90.94 66 MET B C 1
ATOM 1406 O O . MET B 1 66 ? 7.09 9.281 -4.309 1 90.94 66 MET B O 1
ATOM 1410 N N . GLU B 1 67 ? 8.078 7.992 -5.734 1 88.38 67 GLU B N 1
ATOM 1411 C CA . GLU B 1 67 ? 9.195 8.914 -5.938 1 88.38 67 GLU B CA 1
ATOM 1412 C C . GLU B 1 67 ? 8.719 10.234 -6.535 1 88.38 67 GLU B C 1
ATOM 1414 O O . GLU B 1 67 ? 9.258 11.297 -6.219 1 88.38 67 GLU B O 1
ATOM 1419 N N . GLU B 1 68 ? 7.703 10.195 -7.305 1 90.94 68 GLU B N 1
ATOM 1420 C CA . GLU B 1 68 ? 7.156 11.375 -7.969 1 90.94 68 GLU B CA 1
ATOM 1421 C C . GLU B 1 68 ? 6.199 12.125 -7.051 1 90.94 68 GLU B C 1
ATOM 1423 O O . GLU B 1 68 ? 5.73 13.219 -7.391 1 90.94 68 GLU B O 1
ATOM 1428 N N . GLY B 1 69 ? 5.84 11.516 -6.012 1 87 69 GLY B N 1
ATOM 1429 C CA . GLY B 1 69 ? 4.898 12.125 -5.086 1 87 69 GLY B CA 1
ATOM 1430 C C . GLY B 1 69 ? 3.449 11.859 -5.449 1 87 69 GLY B C 1
ATOM 1431 O O . GLY B 1 69 ? 2.545 12.531 -4.949 1 87 69 GLY B O 1
ATOM 1432 N N . ASN B 1 70 ? 3.242 11.047 -6.41 1 92.56 70 ASN B N 1
ATOM 1433 C CA . ASN B 1 70 ? 1.89 10.617 -6.746 1 92.56 70 ASN B CA 1
ATOM 1434 C C . ASN B 1 70 ? 1.418 9.492 -5.832 1 92.56 70 ASN B C 1
ATOM 1436 O O . ASN B 1 70 ? 1.333 8.336 -6.258 1 92.56 70 ASN B O 1
ATOM 1440 N N . LEU B 1 71 ? 1.053 9.719 -4.66 1 91.31 71 LEU B N 1
ATOM 1441 C CA . LEU B 1 71 ? 0.762 8.773 -3.588 1 91.31 71 LEU B CA 1
ATOM 1442 C C . LEU B 1 71 ? -0.48 7.953 -3.91 1 91.31 71 LEU B C 1
ATOM 1444 O O . LEU B 1 71 ? -0.532 6.758 -3.613 1 91.31 71 LEU B O 1
ATOM 1448 N N . GLU B 1 72 ? -1.47 8.586 -4.527 1 92.06 72 GLU B N 1
ATOM 1449 C CA . GLU B 1 72 ? -2.705 7.871 -4.828 1 92.06 72 GLU B CA 1
ATOM 1450 C C . GLU B 1 72 ? -2.459 6.738 -5.82 1 92.06 72 GLU B C 1
ATOM 1452 O O . GLU B 1 72 ? -2.912 5.609 -5.609 1 92.06 72 GLU B O 1
ATOM 1457 N N . ASN B 1 73 ? -1.678 7.074 -6.852 1 94.12 73 ASN B N 1
ATOM 1458 C CA . ASN B 1 73 ? -1.35 6.012 -7.797 1 94.12 73 ASN B CA 1
ATOM 1459 C C . ASN B 1 73 ? -0.442 4.961 -7.164 1 94.12 73 ASN B C 1
ATOM 1461 O O . ASN B 1 73 ? -0.615 3.762 -7.398 1 94.12 73 ASN B O 1
ATOM 1465 N N . ALA B 1 74 ? 0.527 5.395 -6.41 1 94.88 74 ALA B N 1
ATOM 1466 C CA . ALA B 1 74 ? 1.376 4.441 -5.695 1 94.88 74 ALA B CA 1
ATOM 1467 C C . ALA B 1 74 ? 0.538 3.486 -4.852 1 94.88 74 ALA B C 1
ATOM 1469 O O . ALA B 1 74 ? 0.752 2.271 -4.879 1 94.88 74 ALA B O 1
ATOM 1470 N N . PHE B 1 75 ? -0.449 4.02 -4.184 1 94.31 75 PHE B N 1
ATOM 1471 C CA . PHE B 1 75 ? -1.318 3.262 -3.291 1 94.31 75 PHE B CA 1
ATOM 1472 C C . PHE B 1 75 ? -2.113 2.219 -4.066 1 94.31 75 PHE B C 1
ATOM 1474 O O . PHE B 1 75 ? -2.24 1.074 -3.627 1 94.31 75 PHE B O 1
ATOM 1481 N N . VAL B 1 76 ? -2.586 2.582 -5.172 1 96.69 76 VAL B N 1
ATOM 1482 C CA . VAL B 1 76 ? -3.365 1.658 -5.988 1 96.69 76 VAL B CA 1
ATOM 1483 C C . VAL B 1 76 ? -2.486 0.489 -6.426 1 96.69 76 VAL B C 1
ATOM 1485 O O . VAL B 1 76 ? -2.869 -0.674 -6.277 1 96.69 76 VAL B O 1
ATOM 1488 N N . PHE B 1 77 ? -1.339 0.769 -6.883 1 95.62 77 PHE B N 1
ATOM 1489 C CA . PHE B 1 77 ? -0.489 -0.288 -7.418 1 95.62 77 PHE B CA 1
ATOM 1490 C C . PHE B 1 77 ? 0.07 -1.154 -6.293 1 95.62 77 PHE B C 1
ATOM 1492 O O . PHE B 1 77 ? 0.243 -2.363 -6.465 1 95.62 77 PHE B O 1
ATOM 1499 N N . TYR B 1 78 ? 0.374 -0.588 -5.121 1 94.75 78 TYR B N 1
ATOM 1500 C CA . TYR B 1 78 ? 0.776 -1.419 -3.99 1 94.75 78 TYR B CA 1
ATOM 1501 C C . TYR B 1 78 ? -0.355 -2.348 -3.566 1 94.75 78 TYR B C 1
ATOM 1503 O O . TYR B 1 78 ? -0.118 -3.51 -3.229 1 94.75 78 TYR B O 1
ATOM 1511 N N . ASN B 1 79 ? -1.508 -1.843 -3.584 1 95.38 79 ASN B N 1
ATOM 1512 C CA . ASN B 1 79 ? -2.652 -2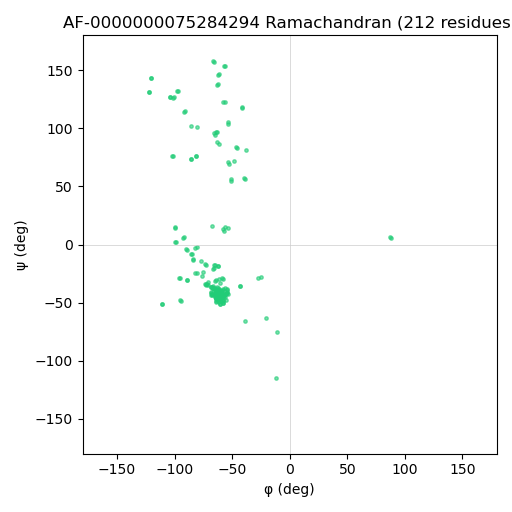.676 -3.23 1 95.38 79 ASN B CA 1
ATOM 1513 C C . ASN B 1 79 ? -2.84 -3.82 -4.223 1 95.38 79 ASN B C 1
ATOM 1515 O O . ASN B 1 79 ? -3.125 -4.953 -3.828 1 95.38 79 ASN B O 1
ATOM 1519 N N . LYS B 1 80 ? -2.758 -3.504 -5.477 1 95.06 80 LYS B N 1
ATOM 1520 C CA . LYS B 1 80 ? -2.859 -4.547 -6.496 1 95.06 80 LYS B CA 1
ATOM 1521 C C . LYS B 1 80 ? -1.809 -5.633 -6.277 1 95.06 80 LYS B C 1
ATOM 1523 O O . LYS B 1 80 ? -2.104 -6.824 -6.395 1 95.06 80 LYS B O 1
ATOM 1528 N N . PHE B 1 81 ? -0.608 -5.148 -6.008 1 94.38 81 PHE B N 1
ATOM 1529 C CA . PHE B 1 81 ? 0.499 -6.062 -5.758 1 94.38 81 PHE B CA 1
ATOM 1530 C C . PHE B 1 81 ? 0.183 -6.988 -4.586 1 94.38 81 PHE B C 1
ATOM 1532 O O . PHE B 1 81 ? 0.288 -8.211 -4.707 1 94.38 81 PHE B O 1
ATOM 1539 N N . ILE B 1 82 ? -0.228 -6.426 -3.523 1 94.44 82 ILE B N 1
ATOM 1540 C CA . ILE B 1 82 ? -0.528 -7.191 -2.318 1 94.44 82 ILE B CA 1
ATOM 1541 C C . ILE B 1 82 ? -1.693 -8.141 -2.586 1 94.44 82 ILE B C 1
ATOM 1543 O O . ILE B 1 82 ? -1.642 -9.32 -2.219 1 94.44 82 ILE B O 1
ATOM 1547 N N . THR B 1 83 ? -2.756 -7.633 -3.154 1 95.38 83 THR B N 1
ATOM 1548 C CA . THR B 1 83 ? -3.914 -8.461 -3.475 1 95.38 83 THR B CA 1
ATOM 1549 C C . THR B 1 83 ? -3.51 -9.641 -4.348 1 95.38 83 THR B C 1
ATOM 1551 O O . THR B 1 83 ? -3.963 -10.766 -4.129 1 95.38 83 THR B O 1
ATOM 1554 N N . LEU B 1 84 ? -2.689 -9.438 -5.301 1 94.12 84 LEU B N 1
ATOM 1555 C CA . LEU B 1 84 ? -2.227 -10.5 -6.188 1 94.12 84 LEU B CA 1
ATOM 1556 C C . LEU B 1 84 ? -1.503 -11.586 -5.398 1 94.12 84 LEU B C 1
ATOM 1558 O O . LEU B 1 84 ? -1.866 -12.758 -5.477 1 94.12 84 LEU B O 1
ATOM 1562 N N . PHE B 1 85 ? -0.551 -11.203 -4.598 1 91.31 85 PHE B N 1
ATOM 1563 C CA . PHE B 1 85 ? 0.373 -12.18 -4.031 1 91.31 85 PHE B CA 1
ATOM 1564 C C . PHE B 1 85 ? -0.162 -12.734 -2.715 1 91.31 85 PHE B C 1
ATOM 1566 O O . PHE B 1 85 ? 0.096 -13.891 -2.369 1 91.31 85 PHE B O 1
ATOM 1573 N N . VAL B 1 86 ? -0.913 -11.984 -1.959 1 91.88 86 VAL B N 1
ATOM 1574 C CA . VAL B 1 86 ? -1.349 -12.422 -0.636 1 91.88 86 VAL B CA 1
ATOM 1575 C C . VAL B 1 86 ? -2.742 -13.039 -0.728 1 91.88 86 VAL B C 1
ATOM 1577 O O . VAL B 1 86 ? -3.043 -14.016 -0.037 1 91.88 86 VAL B O 1
ATOM 1580 N N . GLU B 1 87 ? -3.49 -12.602 -1.645 1 93.81 87 GLU B N 1
ATOM 1581 C CA . GLU B 1 87 ? -4.891 -13.008 -1.638 1 93.81 87 GLU B CA 1
ATOM 1582 C C . GLU B 1 87 ? -5.203 -13.938 -2.809 1 93.81 87 GLU B C 1
ATOM 1584 O O . GLU B 1 87 ? -5.785 -15.008 -2.623 1 93.81 87 GLU B O 1
ATOM 1589 N N . LYS B 1 88 ? -4.867 -13.578 -3.986 1 94.5 88 LYS B N 1
ATOM 1590 C CA . LYS B 1 88 ? -5.43 -14.211 -5.176 1 94.5 88 LYS B CA 1
ATOM 1591 C C . LYS B 1 88 ? -4.52 -15.336 -5.68 1 94.5 88 LYS B C 1
ATOM 1593 O O . LYS B 1 88 ? -4.973 -16.469 -5.879 1 94.5 88 LYS B O 1
ATOM 1598 N N . LEU B 1 89 ? -3.285 -15.078 -5.801 1 91.88 89 LEU B N 1
ATOM 1599 C CA . LEU B 1 89 ? -2.379 -15.961 -6.523 1 91.88 89 LEU B CA 1
ATOM 1600 C C . LEU B 1 89 ? -2.195 -17.281 -5.773 1 91.88 89 LEU B C 1
ATOM 1602 O O . LEU B 1 89 ? -2.135 -18.344 -6.391 1 91.88 89 LEU B O 1
ATOM 1606 N N . PRO B 1 90 ? -2.15 -17.312 -4.469 1 89.69 90 PRO B N 1
ATOM 1607 C CA . PRO B 1 90 ? -1.978 -18.594 -3.764 1 89.69 90 PRO B CA 1
ATOM 1608 C C . PRO B 1 90 ? -3.127 -19.562 -4.016 1 89.69 90 PRO B C 1
ATOM 1610 O O . PRO B 1 90 ? -2.98 -20.766 -3.787 1 89.69 90 PRO B O 1
ATOM 1613 N N . SER B 1 91 ? -4.23 -19.062 -4.465 1 91.06 91 SER B N 1
ATOM 1614 C CA . SER B 1 91 ? -5.379 -19.922 -4.73 1 91.06 91 SER B CA 1
ATOM 1615 C C . SER B 1 91 ? -5.348 -20.453 -6.156 1 91.06 91 SER B C 1
ATOM 1617 O O . SER B 1 91 ? -6.215 -21.25 -6.547 1 91.06 91 SER B O 1
ATOM 1619 N N . HIS B 1 92 ? -4.488 -20.094 -6.996 1 91.25 92 HIS B N 1
ATOM 1620 C CA . HIS B 1 92 ? -4.359 -20.547 -8.375 1 91.25 92 HIS B 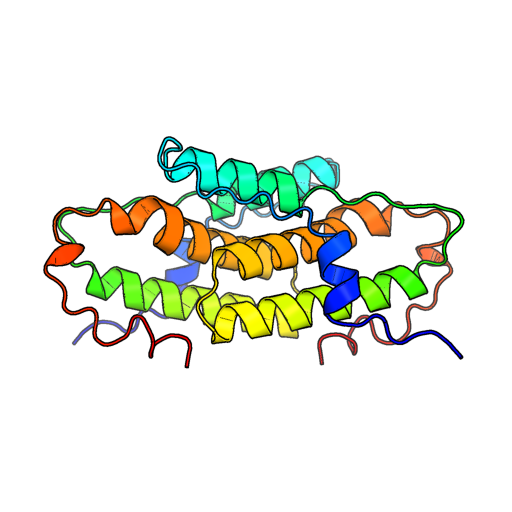CA 1
ATOM 1621 C C . HIS B 1 92 ? -4.082 -22.047 -8.438 1 91.25 92 HIS B C 1
ATOM 1623 O O . HIS B 1 92 ? -3.285 -22.562 -7.652 1 91.25 92 HIS B O 1
ATOM 1629 N N . ARG B 1 93 ? -4.66 -22.75 -9.289 1 90.5 93 ARG B N 1
ATOM 1630 C CA . ARG B 1 93 ? -4.59 -24.203 -9.43 1 90.5 93 ARG B CA 1
ATOM 1631 C C . ARG B 1 93 ? -3.145 -24.672 -9.555 1 90.5 93 ARG B C 1
ATOM 1633 O O . ARG B 1 93 ? -2.758 -25.672 -8.945 1 90.5 93 ARG B O 1
ATOM 1640 N N . ASP B 1 94 ? -2.312 -23.969 -10.312 1 89.56 94 ASP B N 1
ATOM 1641 C CA . ASP B 1 94 ? -0.942 -24.375 -10.594 1 89.56 94 ASP B CA 1
ATOM 1642 C C . ASP B 1 94 ? 0.052 -23.641 -9.695 1 89.56 94 ASP B C 1
ATOM 1644 O O . ASP B 1 94 ? 1.245 -23.578 -10 1 89.56 94 ASP B O 1
ATOM 1648 N N . TYR B 1 95 ? -0.405 -23.047 -8.672 1 86.69 95 TYR B N 1
ATOM 1649 C CA . TYR B 1 95 ? 0.461 -22.234 -7.828 1 86.69 95 TYR B CA 1
ATOM 1650 C C . TYR B 1 95 ? 1.605 -23.062 -7.262 1 86.69 95 TYR B C 1
ATOM 1652 O O . TYR B 1 95 ? 2.748 -22.609 -7.203 1 86.69 95 TYR B O 1
ATOM 1660 N N . HIS B 1 96 ? 1.363 -24.328 -6.852 1 81.25 96 HIS B N 1
ATOM 1661 C CA . HIS B 1 96 ? 2.348 -25.172 -6.188 1 81.25 96 HIS B CA 1
ATOM 1662 C C . HIS B 1 96 ? 3.299 -25.812 -7.191 1 81.25 96 HIS B C 1
ATOM 1664 O O . HIS B 1 96 ? 4.375 -26.281 -6.824 1 81.25 96 HIS B O 1
ATOM 1670 N N . GLN B 1 97 ? 2.904 -25.984 -8.477 1 76.31 97 GLN B N 1
ATOM 1671 C CA . GLN B 1 97 ? 3.734 -26.609 -9.508 1 76.31 97 GLN B CA 1
ATOM 1672 C C . GLN B 1 97 ? 4.828 -25.656 -9.984 1 76.31 97 GLN B C 1
ATOM 1674 O O . GLN B 1 97 ? 5.793 -26.094 -10.625 1 76.31 97 GLN B O 1
ATOM 1679 N N . CYS B 1 98 ? 4.633 -24.531 -9.844 1 63.06 98 CYS B N 1
ATOM 1680 C CA . CYS B 1 98 ? 5.59 -23.562 -10.352 1 63.06 98 CYS B CA 1
ATOM 1681 C C . CYS B 1 98 ? 6.711 -23.312 -9.344 1 63.06 98 CYS B C 1
ATOM 1683 O O . CYS B 1 98 ? 6.461 -23.172 -8.148 1 63.06 98 CYS B O 1
ATOM 1685 N N . ALA B 1 99 ? 7.93 -24.016 -9.695 1 57.06 99 ALA B N 1
ATOM 1686 C CA . ALA B 1 99 ? 9.133 -23.672 -8.945 1 57.06 99 ALA B CA 1
ATOM 1687 C C . ALA B 1 99 ? 9.336 -22.172 -8.875 1 57.06 99 ALA B C 1
ATOM 1689 O O . ALA B 1 99 ? 9.328 -21.484 -9.906 1 57.06 99 ALA B O 1
A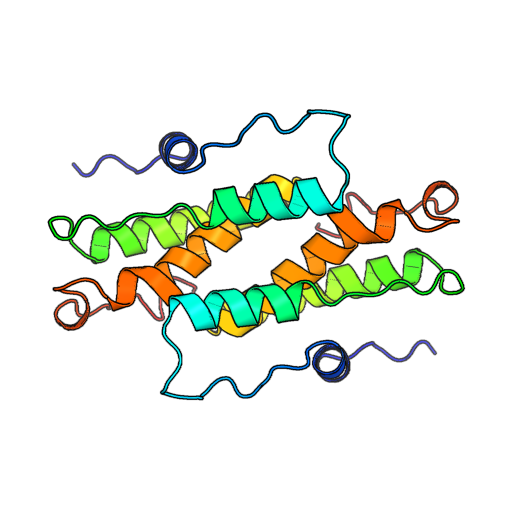TOM 1690 N N . VAL B 1 100 ? 8.719 -21.641 -8.289 1 51 100 VAL B N 1
ATOM 1691 C CA . VAL B 1 100 ? 8.766 -20.188 -8.266 1 51 100 VAL B CA 1
ATOM 1692 C C . VAL B 1 100 ? 10.203 -19.719 -8.047 1 51 100 VAL B C 1
ATOM 1694 O O . VAL B 1 100 ? 10.773 -19.938 -6.98 1 51 100 VAL B O 1
ATOM 1697 N N . PRO B 1 101 ? 11.133 -20.219 -8.961 1 47.88 101 PRO B N 1
ATOM 1698 C CA . PRO B 1 101 ? 12.445 -19.609 -8.703 1 47.88 101 PRO B CA 1
ATOM 1699 C C . PRO B 1 101 ? 12.367 -18.438 -7.723 1 47.88 101 PRO B C 1
ATOM 1701 O O . PRO B 1 101 ? 13.164 -18.359 -6.785 1 47.88 101 PRO B O 1
ATOM 1704 N N . GLU B 1 102 ? 11.836 -17.266 -8.281 1 43.62 102 GLU B N 1
ATOM 1705 C CA . GLU B 1 102 ? 11.844 -15.812 -8.211 1 43.62 102 GLU B CA 1
ATOM 1706 C C . GLU B 1 102 ? 11.008 -15.312 -7.039 1 43.62 102 GLU B C 1
ATOM 1708 O O . GLU B 1 102 ? 10.703 -14.117 -6.953 1 43.62 102 GLU B O 1
ATOM 1713 N N . LYS B 1 103 ? 10.305 -16.062 -6.531 1 44.06 103 LYS B N 1
ATOM 1714 C CA . LYS B 1 103 ? 9.641 -15.523 -5.348 1 44.06 103 LYS B CA 1
ATOM 1715 C C . LYS B 1 103 ? 10.586 -14.648 -4.539 1 44.06 103 LYS B C 1
ATOM 1717 O O . LYS B 1 103 ? 10.219 -13.555 -4.105 1 44.06 103 LYS B O 1
ATOM 1722 N N . GLN B 1 104 ? 11.586 -15.266 -4.008 1 45.69 104 GLN B N 1
ATOM 1723 C CA . GLN B 1 104 ? 12.633 -14.562 -3.273 1 45.69 104 GLN B CA 1
ATOM 1724 C C . GLN B 1 104 ? 13.312 -13.516 -4.152 1 45.69 104 GLN B C 1
ATOM 1726 O O . GLN B 1 104 ? 13.734 -12.469 -3.664 1 45.69 104 GLN B O 1
ATOM 1731 N N . ASP B 1 105 ? 13.711 -13.859 -5.344 1 43.72 105 ASP B N 1
ATOM 1732 C CA . ASP B 1 105 ? 14.547 -13.031 -6.207 1 43.72 105 ASP B CA 1
ATOM 1733 C C . ASP B 1 105 ? 13.773 -11.828 -6.734 1 43.72 105 ASP B C 1
ATOM 1735 O O . ASP B 1 105 ? 14.352 -10.938 -7.367 1 43.72 105 ASP B O 1
ATOM 1739 N N . ILE B 1 106 ? 12.672 -11.984 -6.906 1 42.38 106 ILE B N 1
ATOM 1740 C CA . ILE B 1 106 ? 11.906 -10.961 -7.609 1 42.38 106 ILE B CA 1
ATOM 1741 C C . ILE B 1 106 ? 11.977 -9.648 -6.836 1 42.38 106 ILE B C 1
ATOM 1743 O O . ILE B 1 106 ? 11.977 -8.57 -7.434 1 42.38 106 ILE B O 1
ATOM 1747 N N . PHE B 1 107 ? 11.844 -9.695 -5.559 1 45.25 107 PHE B N 1
ATOM 1748 C CA . PHE B 1 107 ? 11.93 -8.383 -4.93 1 45.25 107 PHE B CA 1
ATOM 1749 C C . PHE B 1 107 ? 13.383 -7.973 -4.734 1 45.25 107 PHE B C 1
ATOM 1751 O O . PHE B 1 107 ? 13.672 -6.973 -4.07 1 45.25 107 PHE B O 1
ATOM 1758 N N . LYS B 1 108 ? 14.383 -8.812 -5.074 1 35.16 108 LYS B N 1
ATOM 1759 C CA . LYS B 1 108 ? 15.781 -8.398 -4.934 1 35.16 108 LYS B CA 1
ATOM 1760 C C . LYS B 1 108 ? 16.188 -7.457 -6.062 1 35.16 108 LYS B C 1
ATOM 1762 O O . LYS B 1 108 ? 15.734 -7.602 -7.195 1 35.16 108 LYS B O 1
#

Secondary structure (DSSP, 8-state):
------HHHHHHH--------TTS-HHHHHHHHHHHHT-----TTS-HHHHHHHHHHHHHHHHHHHHHT-HHHHHHHHHHHHIIIIIIGGGSTTTTTS--S-SSSS--/------HHHHHHH--------TTS-HHHHHHHHHHHHT-----TTS-HHHHHHHHHHHHHHHHHHHHHT-HHHHHHHHHHHHIIIIIIGGGSTTTTTS--SSTTTTT-

pLDDT: mean 76.19, std 23.65, range [27.05, 96.69]

Nearest PDB structures (foldseek):
  2xze-assembly1_B  TM=8.536E-01  e=1.686E-06  Homo sapiens
  2a9u-assembly1_A  TM=6.439E-01  e=2.140E+00  Homo sapiens
  2xze-assembly1_B  TM=8.567E-01  e=2.237E-06  Homo sapiens

Sequence (216 aa):
MEQPFTVSSLKKLVAIPDHTDISVTPEERVRALSKLGSNITINEDITPRRYFRSGVEMERMASVYMEEGNLENAFVFYNKFITLFVEKLPSHRDYHQCAVPEKQDIFKMEQPFTVSSLKKLVAIPDHTDISVTPEERVRALSKLGSNITINEDITPRRYFRSGVEMERMASVYMEEGNLENAFVFYNKFITLFVEKLPSHRDYHQCAVPEKQDIFK

Solvent-accessible surface area (backbone atoms only — not comparable to full-atom values): 12352 Å² total; per-residue (Å²): 130,78,72,74,81,43,77,68,57,55,45,68,71,44,72,69,68,82,68,77,52,81,85,54,52,43,63,56,47,52,49,52,41,51,54,54,11,57,63,74,82,84,59,79,88,52,60,58,67,59,52,53,55,50,36,52,50,29,47,50,50,16,51,52,27,39,55,71,66,39,54,68,61,14,49,24,27,45,35,36,31,46,37,40,64,63,41,50,45,73,69,38,86,55,43,83,74,47,71,58,82,50,70,76,50,63,58,99,131,78,72,72,80,44,80,67,56,54,46,67,64,41,70,71,67,82,68,76,55,82,87,53,51,42,62,55,46,53,50,51,41,50,51,46,10,56,60,73,82,85,58,79,88,52,63,60,68,61,51,52,54,50,36,52,49,29,46,50,51,16,50,52,26,40,55,71,64,39,53,70,60,15,49,23,26,46,35,36,31,45,37,40,64,63,39,50,44,74,69,38,86,57,44,84,74,48,77,60,80,46,69,74,53,58,56,98

Organism: Aptenodytes forsteri (NCBI:txid9233)

Radius of gyration: 17.83 Å; Cα contacts (8 Å, |Δi|>4): 226; chains: 2; bounding box: 35×54×50 Å

InterPro domains:
  IPR015063 USP8 dimerisation domain [PF08969] (27-97)

Foldseek 3Di:
DPPPCDPVNVVVLQPPPPPPPVPADPVRLLVVLLVSLLPDDDDLVDDLLVLLVVLLVLQVVLVVCVVVVVNSSNSSSVSVSCNSPVPHSVVRPCSVVDPNPPPVDSVD/DPPPCDPVVLVVLQPPPPPPPVPAPPVRLLVVLLVSLLPDDDDLVDDLVVLLSSLLVLQVVLVVCVVVVVNSSNSSSVSVSCNSPVPHSVVRPCSPVDPPVCPVPSVD